Protein AF-A0A833S4L3-F1 (afdb_monomer)

Nearest PDB structures (foldseek):
  8d9p-assembly1_A  TM=5.111E-01  e=8.707E-02  synthetic construct
  6z0c-assembly1_A  TM=4.041E-01  e=4.415E-02  Escherichia coli
  8d9o-assembly1_A  TM=4.788E-01  e=2.188E-01  synthetic construct
  5vju-assembly1_A  TM=3.927E-01  e=1.347E-01  synthetic construct

Foldseek 3Di:
DPDVLLVQLLVLLVVLLVLLQLQLVLLVQLLVLLLVVQVVQCVLVVPDPAGSCRLCVVLSVQLNVLSVQLNVLSVVSVVCRSVRDPVSLVSNVVSLVSSVVSLVVQLVSQVVVLVVLVVVQVVCVVPNPPVPPSSVVCNVVGSNVVSVVSCVVRHDRSVVSVVSSVSSVVSVVVVVVVVVVVVVVVVVVVVVVPDPPPPPPVRVVVVVVVVVVVVVVCVVPPDDD

Mean predicted aligned error: 13.1 Å

Organism: Phytophthora infestans (NCBI:txid4787)

Sequence (225 aa):
MTISDNNTAQQEFSKLQDMMQNGANEATSYLDSLKSKFTDYDSSHTSSKETASSYFESAMDRARKSVDDFKQKAEEVRRQGNDASDDAVDAAKRSMDQANSSLNDLGSSARDYDQRTRDNVSSGVDTAKDKGSSTLSSMQDSISSLLNSTRESTFHGFESLQDQFGATKKAMGKRASAAADGISSKASEASSKLNPEEPSLMERAKGAVSSGAEYVSRAVTGDGK

Structure (mmCIF, N/CA/C/O backbone):
data_AF-A0A833S4L3-F1
#
_entry.id   AF-A0A833S4L3-F1
#
loop_
_atom_site.gr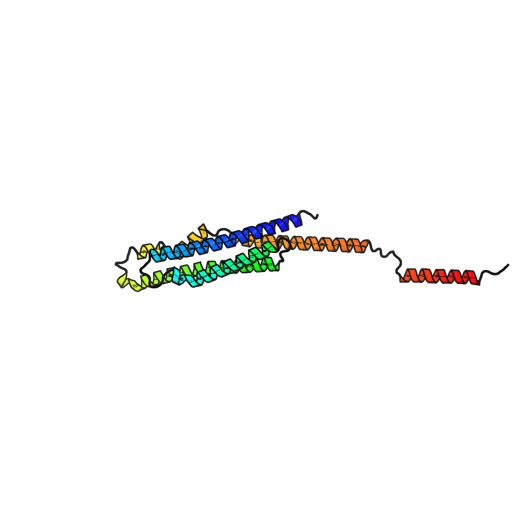oup_PDB
_atom_site.id
_atom_site.type_symbol
_atom_site.label_atom_id
_atom_site.label_alt_id
_atom_site.label_comp_id
_atom_site.label_asym_id
_atom_site.label_entity_id
_atom_site.label_seq_id
_atom_site.pdbx_PDB_ins_code
_atom_site.Cartn_x
_atom_site.Cartn_y
_atom_site.Cartn_z
_atom_site.occupancy
_atom_site.B_iso_or_equiv
_atom_site.auth_seq_id
_atom_site.auth_comp_id
_atom_site.auth_asym_id
_atom_site.auth_atom_id
_atom_site.pdbx_PDB_model_num
ATOM 1 N N . MET A 1 1 ? 22.246 11.570 -30.981 1.00 48.03 1 MET A N 1
ATOM 2 C CA . MET A 1 1 ? 21.615 11.953 -29.700 1.00 48.03 1 MET A CA 1
ATOM 3 C C . MET A 1 1 ? 21.225 10.642 -29.030 1.00 48.03 1 MET A C 1
ATOM 5 O O . MET A 1 1 ? 20.265 10.038 -29.471 1.00 48.03 1 MET A O 1
ATOM 9 N N . THR A 1 2 ? 22.081 10.070 -28.170 1.00 48.22 2 THR A N 1
ATOM 10 C CA . THR A 1 2 ? 22.036 8.605 -27.913 1.00 48.22 2 THR A CA 1
ATOM 11 C C . THR A 1 2 ? 22.500 8.148 -26.521 1.00 48.22 2 THR A C 1
ATOM 13 O O . THR A 1 2 ? 22.452 6.957 -26.235 1.00 48.22 2 THR A O 1
ATOM 16 N N . ILE A 1 3 ? 22.920 9.054 -25.629 1.00 48.53 3 ILE A N 1
ATOM 17 C CA . ILE A 1 3 ? 23.437 8.686 -24.289 1.00 48.53 3 ILE A CA 1
ATOM 18 C C . ILE A 1 3 ? 22.568 9.272 -23.164 1.00 48.53 3 ILE A C 1
ATOM 20 O O . ILE A 1 3 ? 22.348 8.610 -22.152 1.00 48.53 3 ILE A O 1
ATOM 24 N N . SER A 1 4 ? 22.011 10.471 -23.355 1.00 54.56 4 SER A N 1
ATOM 25 C CA . SER A 1 4 ? 21.228 11.170 -22.328 1.00 54.56 4 SER A CA 1
ATOM 26 C C . SER A 1 4 ? 19.879 10.506 -22.025 1.00 54.56 4 SER A C 1
ATOM 28 O O . SER A 1 4 ? 19.544 10.354 -20.856 1.00 54.56 4 SER A O 1
ATOM 30 N N . ASP A 1 5 ? 19.146 10.030 -23.038 1.00 56.56 5 ASP A N 1
ATOM 31 C CA . ASP A 1 5 ? 17.799 9.463 -22.838 1.00 56.56 5 ASP A CA 1
ATOM 32 C C . ASP A 1 5 ? 17.814 8.079 -22.162 1.00 56.56 5 ASP A C 1
ATOM 34 O O . ASP A 1 5 ? 16.940 7.770 -21.351 1.00 56.56 5 ASP A O 1
ATOM 38 N N . ASN A 1 6 ? 18.842 7.262 -22.427 1.00 59.56 6 ASN A N 1
ATOM 39 C CA . ASN A 1 6 ? 19.045 5.990 -21.720 1.00 59.56 6 ASN A CA 1
ATOM 40 C C . ASN A 1 6 ? 19.391 6.217 -20.240 1.00 59.56 6 ASN A C 1
ATOM 42 O O . ASN A 1 6 ? 18.926 5.465 -19.390 1.00 59.56 6 ASN A O 1
ATOM 46 N N . ASN A 1 7 ? 20.158 7.265 -19.923 1.00 69.38 7 ASN A N 1
ATOM 47 C CA . ASN A 1 7 ? 20.521 7.602 -18.545 1.00 69.38 7 ASN A CA 1
ATOM 48 C C . ASN A 1 7 ? 19.292 8.070 -17.739 1.00 69.38 7 ASN A C 1
ATOM 50 O O . ASN A 1 7 ? 19.101 7.650 -16.602 1.00 69.38 7 ASN A O 1
ATOM 54 N N . THR A 1 8 ? 18.393 8.852 -18.351 1.00 76.25 8 THR A N 1
ATOM 55 C CA . THR A 1 8 ? 17.149 9.299 -17.700 1.00 76.25 8 THR A CA 1
ATOM 56 C C . THR A 1 8 ? 16.205 8.141 -17.371 1.00 76.25 8 THR A C 1
ATOM 58 O O . THR A 1 8 ? 15.690 8.086 -16.259 1.00 76.25 8 THR A O 1
ATOM 61 N N . ALA A 1 9 ? 15.995 7.186 -18.284 1.00 76.12 9 ALA A N 1
ATOM 62 C CA . ALA A 1 9 ? 15.129 6.036 -18.003 1.00 76.12 9 ALA A CA 1
ATOM 63 C C . ALA A 1 9 ? 15.657 5.176 -16.844 1.00 76.12 9 ALA A C 1
ATOM 65 O O . ALA A 1 9 ? 14.881 4.763 -15.988 1.00 76.12 9 ALA A O 1
ATOM 66 N N . GLN A 1 10 ? 16.974 4.965 -16.778 1.00 79.50 10 GLN A N 1
ATOM 67 C CA . GLN A 1 10 ? 17.607 4.239 -15.674 1.00 79.50 10 GLN A CA 1
ATOM 68 C C . GLN A 1 10 ? 17.424 4.960 -14.334 1.00 79.50 10 GLN A C 1
ATOM 70 O O . GLN A 1 10 ? 17.062 4.330 -13.345 1.00 79.50 10 GLN A O 1
ATOM 75 N N . GLN A 1 11 ? 17.616 6.282 -14.303 1.00 85.50 11 GLN A N 1
ATOM 76 C CA . GLN A 1 11 ? 17.419 7.075 -13.088 1.00 85.50 11 GLN A CA 1
ATOM 77 C C . GLN A 1 11 ? 15.978 7.005 -12.575 1.00 85.50 11 GLN A C 1
ATOM 79 O O . GLN A 1 11 ? 15.766 6.812 -11.380 1.00 85.50 11 GLN A O 1
ATOM 84 N N . GLU A 1 12 ? 14.988 7.133 -13.460 1.00 87.25 12 GLU A N 1
ATOM 85 C CA . GLU A 1 12 ? 13.576 7.053 -13.066 1.00 87.25 12 GLU A CA 1
ATOM 86 C C . GLU A 1 12 ? 13.172 5.643 -12.611 1.00 87.25 12 GLU A C 1
ATOM 88 O O . GLU A 1 12 ? 12.293 5.498 -11.761 1.00 87.25 12 GLU A O 1
ATOM 93 N N . PHE A 1 13 ? 13.833 4.599 -13.115 1.00 87.00 13 PHE A N 1
ATOM 94 C CA . PHE A 1 13 ? 13.658 3.233 -12.622 1.00 87.00 13 PHE A CA 1
ATOM 95 C C . PHE A 1 13 ? 14.254 3.017 -11.233 1.00 87.00 13 PHE A C 1
ATOM 97 O O . PHE A 1 13 ? 13.576 2.470 -10.367 1.00 87.00 13 PHE A O 1
ATOM 104 N N . SER A 1 14 ? 15.492 3.457 -10.997 1.00 87.62 14 SER A N 1
ATOM 105 C CA . SER A 1 14 ? 16.120 3.330 -9.676 1.00 87.62 14 SER A CA 1
ATOM 106 C C . SER A 1 14 ? 15.339 4.095 -8.608 1.00 87.62 14 SER A C 1
ATOM 108 O O . SER A 1 14 ? 15.051 3.543 -7.552 1.00 87.62 14 SER A O 1
ATOM 110 N N . LYS A 1 15 ? 14.891 5.321 -8.916 1.00 91.06 15 LYS A N 1
ATOM 111 C CA . LYS A 1 15 ? 14.009 6.084 -8.019 1.00 91.06 15 LYS A CA 1
ATOM 112 C C . LYS A 1 15 ? 12.709 5.340 -7.724 1.00 91.06 15 LYS A C 1
ATOM 114 O O . LYS A 1 15 ? 12.296 5.286 -6.571 1.00 91.06 15 LYS A O 1
ATOM 119 N N . LEU A 1 16 ? 12.070 4.755 -8.744 1.00 92.50 16 LEU A N 1
ATOM 120 C CA . LEU A 1 16 ? 10.851 3.969 -8.549 1.00 92.50 16 LEU A CA 1
ATOM 121 C C . LEU A 1 16 ? 11.093 2.795 -7.597 1.00 92.50 16 LEU A C 1
ATOM 123 O O . LEU A 1 16 ? 10.311 2.602 -6.673 1.00 92.50 16 LEU A O 1
ATOM 127 N N . GLN A 1 17 ? 12.180 2.045 -7.784 1.00 91.06 17 GLN A N 1
ATOM 128 C CA . GLN A 1 17 ? 12.529 0.913 -6.920 1.00 91.06 17 GLN A CA 1
ATOM 129 C C . GLN A 1 17 ? 12.688 1.344 -5.455 1.00 91.06 17 GLN A C 1
ATOM 131 O O . GLN A 1 17 ? 12.081 0.735 -4.571 1.00 91.06 17 GLN A O 1
ATOM 136 N N . ASP A 1 18 ? 13.436 2.422 -5.209 1.00 91.50 18 ASP A N 1
ATOM 137 C CA . ASP A 1 18 ? 13.655 2.954 -3.862 1.00 91.50 18 ASP A CA 1
ATOM 138 C C . ASP A 1 18 ? 12.341 3.421 -3.223 1.00 91.50 18 ASP A C 1
ATOM 140 O O . ASP A 1 18 ? 12.030 3.077 -2.081 1.00 91.50 18 ASP A O 1
ATOM 144 N N . MET A 1 19 ? 11.525 4.169 -3.971 1.00 93.62 19 MET A N 1
ATOM 145 C CA . MET A 1 19 ? 10.247 4.677 -3.473 1.00 93.62 19 MET A CA 1
ATOM 146 C C . MET A 1 19 ? 9.245 3.553 -3.209 1.00 93.62 19 MET A C 1
ATOM 148 O O . MET A 1 19 ? 8.504 3.621 -2.230 1.00 93.62 19 MET A O 1
ATOM 152 N N . MET A 1 20 ? 9.231 2.500 -4.030 1.00 93.75 20 MET A N 1
ATOM 153 C CA . MET A 1 20 ? 8.379 1.336 -3.796 1.00 93.75 20 MET A CA 1
ATOM 154 C C . MET A 1 20 ? 8.773 0.603 -2.511 1.00 93.75 20 MET A C 1
ATOM 156 O O . MET A 1 20 ? 7.909 0.258 -1.705 1.00 93.75 20 MET A O 1
ATOM 160 N N . GLN A 1 21 ? 10.073 0.386 -2.302 1.00 92.25 21 GLN A N 1
ATOM 161 C CA . GLN A 1 21 ? 10.583 -0.278 -1.106 1.00 92.25 21 GLN A CA 1
ATOM 162 C C . GLN A 1 21 ? 10.299 0.543 0.156 1.00 92.25 21 GLN A C 1
ATOM 164 O O . GLN A 1 21 ? 9.814 -0.005 1.149 1.00 92.25 21 GLN A O 1
ATOM 169 N N . ASN A 1 22 ? 10.532 1.854 0.101 1.00 92.56 22 ASN A N 1
ATOM 170 C CA . ASN A 1 22 ? 10.221 2.762 1.201 1.00 92.56 22 ASN A CA 1
ATOM 171 C C . ASN A 1 22 ? 8.717 2.799 1.484 1.00 92.56 22 ASN A C 1
ATOM 173 O O . ASN A 1 22 ? 8.323 2.592 2.626 1.00 92.56 22 ASN A O 1
ATOM 177 N N . GLY A 1 23 ? 7.873 2.938 0.458 1.00 93.25 23 GLY A N 1
ATOM 178 C CA . GLY A 1 23 ? 6.418 2.936 0.617 1.00 93.25 23 GLY A CA 1
ATOM 179 C C . GLY A 1 23 ? 5.885 1.639 1.236 1.00 93.25 23 GLY A C 1
ATOM 180 O O . GLY A 1 23 ? 5.043 1.681 2.130 1.00 93.25 23 GLY A O 1
ATOM 181 N N . ALA A 1 24 ? 6.406 0.477 0.831 1.00 94.44 24 ALA A N 1
ATOM 182 C CA . ALA A 1 24 ? 6.016 -0.802 1.427 1.00 94.44 24 ALA A CA 1
ATOM 183 C C . ALA A 1 24 ? 6.436 -0.905 2.905 1.00 94.44 24 ALA A C 1
ATOM 185 O O . ALA A 1 24 ? 5.680 -1.408 3.742 1.00 94.44 24 ALA A O 1
ATOM 186 N N . ASN A 1 25 ? 7.630 -0.413 3.242 1.00 93.56 25 ASN A N 1
ATOM 187 C CA . ASN A 1 25 ? 8.123 -0.398 4.617 1.00 93.56 25 ASN A CA 1
ATOM 188 C C . ASN A 1 25 ? 7.329 0.583 5.493 1.00 93.56 25 ASN A C 1
ATOM 190 O O . ASN A 1 25 ? 6.900 0.194 6.574 1.00 93.56 25 ASN A O 1
ATOM 194 N N . GLU A 1 26 ? 7.059 1.798 5.013 1.00 94.12 26 GLU A N 1
ATOM 195 C CA . GLU A 1 26 ? 6.215 2.789 5.693 1.00 94.12 26 GLU A CA 1
ATOM 196 C C . GLU A 1 26 ? 4.804 2.233 5.956 1.00 94.12 26 GLU A C 1
ATOM 198 O O . GLU A 1 26 ? 4.291 2.331 7.071 1.00 94.12 26 GLU A O 1
ATOM 203 N N . ALA A 1 27 ? 4.193 1.565 4.968 1.00 94.38 27 ALA A N 1
ATOM 204 C CA . ALA A 1 27 ? 2.890 0.916 5.134 1.00 94.38 27 ALA A CA 1
ATOM 205 C C . ALA A 1 27 ? 2.924 -0.227 6.164 1.00 94.38 27 ALA A C 1
ATOM 207 O O . ALA A 1 27 ? 1.983 -0.401 6.939 1.00 94.38 27 ALA A O 1
ATOM 208 N N . THR A 1 28 ? 4.017 -0.993 6.206 1.00 95.50 28 THR A N 1
ATOM 209 C CA . THR A 1 28 ? 4.221 -2.037 7.221 1.00 95.50 28 THR A CA 1
ATOM 210 C C . THR A 1 28 ? 4.325 -1.415 8.616 1.00 95.50 28 THR A C 1
ATOM 212 O O . THR A 1 28 ? 3.606 -1.816 9.530 1.00 95.50 28 THR A O 1
ATOM 215 N N . SER A 1 29 ? 5.153 -0.377 8.772 1.00 94.62 29 SER A N 1
ATOM 216 C CA . SER A 1 29 ? 5.326 0.354 10.032 1.00 94.62 29 SER A CA 1
ATOM 217 C C . SER A 1 29 ? 4.039 1.026 10.507 1.00 94.62 29 SER A C 1
ATOM 219 O O . SER A 1 29 ? 3.765 1.034 11.709 1.00 94.62 29 SER A O 1
ATOM 221 N N . TYR A 1 30 ? 3.218 1.531 9.585 1.00 94.94 30 TYR A N 1
ATOM 222 C CA . TYR A 1 30 ? 1.877 2.022 9.882 1.00 94.94 30 TYR A CA 1
ATOM 223 C C . TYR A 1 30 ? 1.004 0.924 10.505 1.00 94.94 30 TYR A C 1
ATOM 225 O O . TYR A 1 30 ? 0.445 1.112 11.585 1.00 94.94 30 TYR A O 1
ATOM 233 N N . LEU A 1 31 ? 0.934 -0.253 9.874 1.00 96.19 31 LEU A N 1
ATOM 234 C CA . LEU A 1 31 ? 0.127 -1.381 10.354 1.00 96.19 31 LEU A CA 1
ATOM 235 C C . LEU A 1 31 ? 0.637 -1.972 11.677 1.00 96.19 31 LEU A C 1
ATOM 237 O O . LEU A 1 31 ? -0.155 -2.442 12.497 1.00 96.19 31 LEU A O 1
ATOM 241 N N . ASP A 1 32 ? 1.944 -1.970 11.912 1.00 95.81 32 ASP A N 1
ATOM 242 C CA . ASP A 1 32 ? 2.510 -2.393 13.196 1.00 95.81 32 ASP A CA 1
ATOM 243 C C . ASP A 1 32 ? 2.199 -1.383 14.304 1.00 95.81 32 ASP A C 1
ATOM 245 O O . ASP A 1 32 ? 1.775 -1.770 15.397 1.00 95.81 32 ASP A O 1
ATOM 249 N N . SER A 1 33 ? 2.301 -0.089 13.995 1.00 94.81 33 SER A N 1
ATOM 250 C CA . SER A 1 33 ? 1.945 0.987 14.925 1.00 94.81 33 SER A CA 1
ATOM 251 C C . SER A 1 33 ? 0.463 0.940 15.292 1.00 94.81 33 SER A C 1
ATOM 253 O O . SER A 1 33 ? 0.127 0.980 16.473 1.00 94.81 33 SER A O 1
ATOM 255 N N . LEU A 1 34 ? -0.430 0.765 14.311 1.00 94.75 34 LEU A N 1
ATOM 256 C CA . LEU A 1 34 ? -1.866 0.612 14.553 1.00 94.75 34 LEU A CA 1
ATOM 257 C C . LEU A 1 34 ? -2.191 -0.580 15.447 1.00 94.75 34 LEU A C 1
ATOM 259 O O . LEU A 1 34 ? -2.983 -0.449 16.375 1.00 94.75 34 LEU A O 1
ATOM 263 N N . LYS A 1 35 ? -1.554 -1.730 15.209 1.00 94.94 35 LYS A N 1
ATOM 264 C CA . LYS A 1 35 ? -1.754 -2.920 16.042 1.00 94.94 35 LYS A CA 1
ATOM 265 C C . LYS A 1 35 ? -1.394 -2.646 17.507 1.00 94.94 35 LYS A C 1
ATOM 267 O O . LYS A 1 35 ? -2.149 -3.022 18.404 1.00 94.94 35 LYS A O 1
ATOM 272 N N . SER A 1 36 ? -0.277 -1.955 17.745 1.00 93.81 36 SER A N 1
ATOM 273 C CA . SER A 1 36 ? 0.103 -1.520 19.094 1.00 93.81 36 SER A CA 1
ATOM 274 C C . SER A 1 36 ? -0.924 -0.549 19.678 1.00 93.81 36 SER A C 1
ATOM 276 O O . SER A 1 36 ? -1.382 -0.748 20.797 1.00 93.81 36 SER A O 1
ATOM 278 N N . LYS A 1 37 ? -1.351 0.459 18.908 1.00 91.12 37 LYS A N 1
ATOM 279 C CA . LYS A 1 37 ? -2.326 1.464 19.359 1.00 91.12 37 LYS A CA 1
ATOM 280 C C . LYS A 1 37 ? -3.695 0.876 19.682 1.00 91.12 37 LYS A C 1
ATOM 282 O O . LYS A 1 37 ? -4.315 1.321 20.639 1.00 91.12 37 LYS A O 1
ATOM 287 N N . PHE A 1 38 ? -4.159 -0.131 18.945 1.00 91.75 38 PHE A N 1
ATOM 288 C CA . PHE A 1 38 ? -5.392 -0.848 19.287 1.00 91.75 38 PHE A CA 1
ATOM 289 C C . PHE A 1 38 ? -5.251 -1.633 20.589 1.00 91.75 38 PHE A C 1
ATOM 291 O O . PHE A 1 38 ? -6.172 -1.633 21.398 1.00 91.75 38 PHE A O 1
ATOM 298 N N . THR A 1 39 ? -4.080 -2.219 20.841 1.00 91.06 39 THR A N 1
ATOM 299 C CA . THR A 1 39 ? -3.803 -2.906 22.111 1.00 91.06 39 THR A CA 1
ATOM 300 C C . THR A 1 39 ? -3.790 -1.919 23.289 1.00 91.06 39 THR A C 1
ATOM 302 O O . THR A 1 39 ? -4.380 -2.193 24.338 1.00 91.06 39 THR A O 1
ATOM 305 N N . ASP A 1 40 ? -3.171 -0.747 23.111 1.00 89.38 40 ASP A N 1
ATOM 306 C CA . ASP A 1 40 ? -3.154 0.335 24.108 1.00 89.38 40 ASP A CA 1
ATOM 307 C C . ASP A 1 40 ? -4.568 0.888 24.361 1.00 89.38 40 ASP A C 1
ATOM 309 O O . ASP A 1 40 ? -4.971 1.125 25.506 1.00 89.38 40 ASP A O 1
ATOM 313 N N . TYR A 1 41 ? -5.345 1.061 23.288 1.00 87.00 41 TYR A N 1
ATOM 314 C CA . TYR A 1 41 ? -6.734 1.498 23.359 1.00 87.00 41 TYR A CA 1
ATOM 315 C C . TYR A 1 41 ? -7.588 0.493 24.136 1.00 87.00 41 TYR A C 1
ATOM 317 O O . TYR A 1 41 ? -8.259 0.870 25.091 1.00 87.00 41 TYR A O 1
ATOM 325 N N . ASP A 1 42 ? -7.502 -0.794 23.807 1.00 86.75 42 ASP A N 1
ATOM 326 C CA . ASP A 1 42 ? -8.249 -1.855 24.489 1.00 86.75 42 ASP A CA 1
ATOM 327 C C . ASP A 1 42 ? -7.896 -1.942 25.981 1.00 86.75 42 ASP A C 1
ATOM 329 O O . ASP A 1 42 ? -8.773 -2.118 26.830 1.00 86.75 42 ASP A O 1
ATOM 333 N N . SER A 1 43 ? -6.618 -1.745 26.314 1.00 85.12 43 SER A N 1
ATOM 334 C CA . SER A 1 43 ? -6.126 -1.745 27.698 1.00 85.12 43 SER A CA 1
ATOM 335 C C . SER A 1 43 ? -6.645 -0.556 28.513 1.00 85.12 43 SER A C 1
ATOM 337 O O . SER A 1 43 ? -6.863 -0.678 29.718 1.00 85.12 43 SER A O 1
ATOM 339 N N . SER A 1 44 ? -6.861 0.593 27.869 1.00 80.62 44 SER A N 1
ATOM 340 C CA . SER A 1 44 ? -7.440 1.792 28.494 1.00 80.62 44 SER A CA 1
ATOM 341 C C . SER A 1 44 ? -8.977 1.796 28.489 1.00 80.62 44 SER A C 1
ATOM 343 O O . SER A 1 44 ? -9.585 2.540 29.258 1.00 80.62 44 SER A O 1
ATOM 345 N N . HIS A 1 45 ? -9.609 0.919 27.700 1.00 71.44 45 HIS A N 1
ATOM 346 C CA . HIS A 1 45 ? -11.055 0.872 27.460 1.00 71.44 45 HIS A CA 1
ATOM 347 C C . HIS A 1 45 ? -11.659 -0.514 27.751 1.00 71.44 45 HIS A C 1
ATOM 349 O O . HIS A 1 45 ? -12.432 -1.068 26.971 1.00 71.44 45 HIS A O 1
ATOM 355 N N . THR A 1 46 ? -11.365 -1.058 28.932 1.00 65.81 46 THR A N 1
ATOM 356 C CA . THR A 1 46 ? -11.700 -2.437 29.353 1.00 65.81 46 THR A CA 1
ATOM 357 C C . THR A 1 46 ? -13.195 -2.755 29.510 1.00 65.81 46 THR A C 1
ATOM 359 O O . THR A 1 46 ? -13.554 -3.888 29.825 1.00 65.81 46 THR A O 1
ATOM 362 N N . SER A 1 47 ? -14.089 -1.780 29.314 1.00 61.25 47 SER A N 1
ATOM 363 C CA . SER A 1 47 ? -15.536 -1.935 29.544 1.00 61.25 47 SER A CA 1
ATOM 364 C C . SER A 1 47 ? -16.354 -2.336 28.307 1.00 61.25 47 SER A C 1
ATOM 366 O O . SER A 1 47 ? -17.566 -2.543 28.417 1.00 61.25 47 SER A O 1
ATOM 368 N N . SER A 1 48 ? -15.716 -2.455 27.141 1.00 62.84 48 SER A N 1
ATOM 369 C CA . SER A 1 48 ? -16.383 -2.770 25.873 1.00 62.84 48 SER A CA 1
ATOM 370 C C . SER A 1 48 ? -16.558 -4.280 25.670 1.00 62.84 48 SER A C 1
ATOM 372 O O . SER A 1 48 ? -15.660 -5.067 25.955 1.00 62.84 48 SER A O 1
ATOM 374 N N . LYS A 1 49 ? -17.723 -4.701 25.152 1.00 68.62 49 LYS A N 1
ATOM 375 C CA . LYS A 1 49 ? -17.997 -6.112 24.791 1.00 68.62 49 LYS A CA 1
ATOM 376 C C . LYS A 1 49 ? -17.208 -6.591 23.568 1.00 68.62 49 LYS A C 1
ATOM 378 O O . LYS A 1 49 ? -17.006 -7.789 23.411 1.00 68.62 49 LYS A O 1
ATOM 383 N N . GLU A 1 50 ? -16.817 -5.662 22.710 1.00 78.62 50 GLU A N 1
ATOM 384 C CA . GLU A 1 50 ? -15.993 -5.870 21.525 1.00 78.62 50 GLU A CA 1
ATOM 385 C C . GLU A 1 50 ? -14.822 -4.895 21.632 1.00 78.62 50 GLU A C 1
ATOM 387 O O . GLU A 1 50 ? -15.029 -3.725 21.962 1.00 78.62 50 GLU A O 1
ATOM 392 N N . THR A 1 51 ? -13.600 -5.382 21.432 1.00 87.88 51 THR A N 1
ATOM 393 C CA . THR A 1 51 ? -12.390 -4.559 21.528 1.00 87.88 51 THR A CA 1
ATOM 394 C C . THR A 1 51 ? -11.991 -4.060 20.143 1.00 87.88 51 THR A C 1
ATOM 396 O O . THR A 1 51 ? -12.298 -4.718 19.141 1.00 87.88 51 THR A O 1
ATOM 399 N N . ALA A 1 52 ? -11.272 -2.940 20.060 1.00 89.44 52 ALA A N 1
ATOM 400 C CA . ALA A 1 52 ? -10.761 -2.434 18.792 1.00 89.44 52 ALA A CA 1
ATOM 401 C C . ALA A 1 52 ? -9.877 -3.490 18.111 1.00 89.44 52 ALA A C 1
ATOM 403 O O . ALA A 1 52 ? -10.060 -3.766 16.927 1.00 89.44 52 ALA A O 1
ATOM 404 N N . SER A 1 53 ? -8.994 -4.168 18.853 1.00 92.19 53 SER A N 1
ATOM 405 C CA . SER A 1 53 ? -8.156 -5.229 18.275 1.00 92.19 53 SER A CA 1
ATOM 406 C C . SER A 1 53 ? -8.993 -6.327 17.617 1.00 92.19 53 SER A C 1
ATOM 408 O O . SER A 1 53 ? -8.708 -6.697 16.481 1.00 92.19 53 SER A O 1
ATOM 410 N N . SER A 1 54 ? -10.057 -6.799 18.283 1.00 92.44 54 SER A N 1
ATOM 411 C CA . SER A 1 54 ? -10.948 -7.823 17.719 1.00 92.44 54 SER A CA 1
ATOM 412 C C . SER A 1 54 ? -11.759 -7.322 16.518 1.00 92.44 54 SER A C 1
ATOM 414 O O . SER A 1 54 ? -11.904 -8.038 15.530 1.00 92.44 54 SER A O 1
ATOM 416 N N . TYR A 1 55 ? -12.228 -6.071 16.554 1.00 92.56 55 TYR A N 1
ATOM 417 C CA . TYR A 1 55 ? -13.011 -5.473 15.473 1.00 92.56 55 TYR A CA 1
ATOM 418 C C . TYR A 1 55 ? -12.179 -5.285 14.196 1.00 92.56 55 TYR A C 1
ATOM 420 O O . TYR A 1 55 ? -12.653 -5.525 13.083 1.00 92.56 55 TYR A O 1
ATOM 428 N N . PHE A 1 56 ? -10.918 -4.865 14.344 1.00 94.81 56 PHE A N 1
ATOM 429 C CA . PHE A 1 56 ? -10.039 -4.560 13.215 1.00 94.81 56 PHE A CA 1
ATOM 430 C C . PHE A 1 56 ? -9.200 -5.744 12.730 1.00 94.81 56 PHE A C 1
ATOM 432 O O . PHE A 1 56 ? -8.623 -5.629 11.651 1.00 94.81 56 PHE A O 1
ATOM 439 N N . GLU A 1 57 ? -9.137 -6.867 13.452 1.00 94.62 57 GLU A N 1
ATOM 440 C CA . GLU A 1 57 ? -8.250 -8.005 13.151 1.00 94.62 57 GLU A CA 1
ATOM 441 C C . GLU A 1 57 ? -8.302 -8.420 11.673 1.00 94.62 57 GLU A C 1
ATOM 443 O O . GLU A 1 57 ? -7.308 -8.339 10.951 1.00 94.62 57 GLU A O 1
ATOM 448 N N . SER A 1 58 ? -9.497 -8.738 11.173 1.00 95.31 58 SER A N 1
ATOM 449 C CA . SER A 1 58 ? -9.674 -9.171 9.782 1.00 95.31 58 SER A CA 1
ATOM 450 C C . SER A 1 58 ? -9.309 -8.091 8.757 1.00 95.31 58 SER A C 1
ATOM 452 O O . SER A 1 58 ? -8.861 -8.406 7.655 1.00 95.31 58 SER A O 1
ATOM 454 N N . ALA A 1 59 ? -9.537 -6.813 9.069 1.00 94.94 59 ALA A N 1
ATOM 455 C CA . ALA A 1 59 ? -9.186 -5.713 8.173 1.00 94.94 59 ALA A CA 1
ATOM 456 C C . ALA A 1 59 ? -7.669 -5.462 8.165 1.00 94.94 59 ALA A C 1
ATOM 458 O O . ALA A 1 59 ? -7.091 -5.247 7.099 1.00 94.94 59 ALA A O 1
ATOM 459 N N . MET A 1 60 ? -7.024 -5.566 9.328 1.00 96.88 60 MET A N 1
ATOM 460 C CA . MET A 1 60 ? -5.573 -5.475 9.486 1.00 96.88 60 MET A CA 1
ATOM 461 C C . MET A 1 60 ? -4.863 -6.601 8.739 1.00 96.88 60 MET A C 1
ATOM 463 O O . MET A 1 60 ? -3.887 -6.337 8.043 1.00 96.88 60 MET A O 1
ATOM 467 N N . ASP A 1 61 ? -5.375 -7.830 8.811 1.00 97.06 61 ASP A N 1
ATOM 468 C CA . ASP A 1 61 ? -4.810 -8.971 8.086 1.00 97.06 61 ASP A CA 1
ATOM 469 C C . ASP A 1 61 ? -4.906 -8.796 6.569 1.00 97.06 61 ASP A C 1
ATOM 471 O O . ASP A 1 61 ? -3.936 -9.041 5.845 1.00 97.06 61 ASP A O 1
ATOM 475 N N . ARG A 1 62 ? -6.052 -8.312 6.069 1.00 97.44 62 ARG A N 1
ATOM 476 C CA . ARG A 1 62 ? -6.203 -7.977 4.645 1.00 97.44 62 ARG A CA 1
ATOM 477 C C . ARG A 1 62 ? -5.229 -6.884 4.221 1.00 97.44 62 ARG A C 1
ATOM 479 O O . ARG A 1 62 ? -4.573 -7.029 3.195 1.00 97.44 62 ARG A O 1
ATOM 486 N N . ALA A 1 63 ? -5.106 -5.822 5.013 1.00 96.94 63 ALA A N 1
ATOM 487 C CA . ALA A 1 63 ? -4.183 -4.734 4.721 1.00 96.94 63 ALA A CA 1
ATOM 488 C C . ALA A 1 63 ? -2.720 -5.198 4.717 1.00 96.94 63 ALA A C 1
ATOM 490 O O . ALA A 1 63 ? -1.995 -4.881 3.775 1.00 96.94 63 ALA A O 1
ATOM 491 N N . ARG A 1 64 ? -2.304 -6.007 5.703 1.00 97.69 64 ARG A N 1
ATOM 492 C CA . ARG A 1 64 ? -0.962 -6.613 5.758 1.00 97.69 64 ARG A CA 1
ATOM 493 C C . ARG A 1 64 ? -0.683 -7.441 4.513 1.00 97.69 64 ARG A C 1
ATOM 495 O O . ARG A 1 64 ? 0.331 -7.228 3.861 1.00 97.69 64 ARG A O 1
ATOM 502 N N . LYS A 1 65 ? -1.624 -8.302 4.122 1.00 98.19 65 LYS A N 1
ATOM 503 C CA . LYS A 1 65 ? -1.488 -9.122 2.916 1.00 98.19 65 LYS A CA 1
ATOM 504 C C . LYS A 1 65 ? -1.316 -8.283 1.646 1.00 98.19 65 LYS A C 1
ATOM 506 O O . LYS A 1 65 ? -0.479 -8.620 0.815 1.00 98.19 65 LYS A O 1
ATOM 511 N N . SER A 1 66 ? -2.084 -7.205 1.490 1.00 98.00 66 SER A N 1
ATOM 512 C CA . SER A 1 66 ? -1.954 -6.310 0.333 1.00 98.00 66 SER A CA 1
ATOM 513 C C . SER A 1 66 ? -0.613 -5.561 0.326 1.00 98.00 66 SER A C 1
ATOM 515 O O . SER A 1 66 ? -0.011 -5.387 -0.730 1.00 98.00 66 SER A O 1
ATOM 517 N N . VAL A 1 67 ? -0.115 -5.145 1.496 1.00 96.75 67 VAL A N 1
ATOM 518 C CA . VAL A 1 67 ? 1.214 -4.519 1.633 1.00 96.75 67 VAL A CA 1
ATOM 519 C C . VAL A 1 67 ? 2.335 -5.516 1.325 1.00 96.75 67 VAL A C 1
ATOM 521 O O . VAL A 1 67 ? 3.292 -5.155 0.641 1.00 96.75 67 VAL A O 1
ATOM 524 N N . ASP A 1 68 ? 2.207 -6.767 1.764 1.00 97.62 68 ASP A N 1
ATOM 525 C CA . ASP A 1 68 ? 3.168 -7.831 1.464 1.00 97.62 68 ASP A CA 1
ATOM 526 C C . ASP A 1 68 ? 3.213 -8.159 -0.036 1.00 97.62 68 ASP A C 1
ATOM 528 O O . ASP A 1 68 ? 4.301 -8.318 -0.594 1.00 97.62 68 ASP A O 1
ATOM 532 N N . ASP A 1 69 ? 2.059 -8.198 -0.714 1.00 97.62 69 ASP A N 1
ATOM 533 C CA . ASP A 1 69 ? 2.005 -8.368 -2.173 1.00 97.62 69 ASP A CA 1
ATOM 534 C C . ASP A 1 69 ? 2.690 -7.198 -2.891 1.00 97.62 69 ASP A C 1
ATOM 536 O O . ASP A 1 69 ? 3.554 -7.405 -3.747 1.00 97.62 69 ASP A O 1
ATOM 540 N N . PHE A 1 70 ? 2.405 -5.961 -2.470 1.00 96.56 70 PHE A N 1
ATOM 541 C CA . PHE A 1 70 ? 3.086 -4.784 -3.004 1.00 96.56 70 PHE A CA 1
ATOM 542 C C . PHE A 1 70 ? 4.605 -4.846 -2.798 1.00 96.56 70 PHE A C 1
ATOM 544 O O . PHE A 1 70 ? 5.375 -4.602 -3.731 1.00 96.56 70 PHE A O 1
ATOM 551 N N . LYS A 1 71 ? 5.056 -5.257 -1.611 1.00 95.69 71 LYS A N 1
ATOM 552 C CA . LYS A 1 71 ? 6.476 -5.464 -1.307 1.00 95.69 71 LYS A CA 1
ATOM 553 C C . LYS A 1 71 ? 7.101 -6.529 -2.206 1.00 95.69 71 LYS A C 1
ATOM 555 O O . LYS A 1 71 ? 8.211 -6.345 -2.706 1.00 95.69 71 LYS A O 1
ATOM 560 N N . GLN A 1 72 ? 6.395 -7.629 -2.454 1.00 96.06 72 GLN A N 1
ATOM 561 C CA . GLN A 1 72 ? 6.853 -8.675 -3.362 1.00 96.06 72 GLN A CA 1
ATOM 562 C C . GLN A 1 72 ? 6.983 -8.154 -4.800 1.00 96.06 72 GLN A C 1
ATOM 564 O O . GLN A 1 72 ? 7.976 -8.459 -5.468 1.00 96.06 72 GLN A O 1
ATOM 569 N N . LYS A 1 73 ? 6.031 -7.341 -5.270 1.00 94.56 73 LYS A N 1
ATOM 570 C CA . LYS A 1 73 ? 6.084 -6.716 -6.599 1.00 94.56 73 LYS A CA 1
ATOM 571 C C . LYS A 1 73 ? 7.174 -5.657 -6.722 1.00 94.56 73 LYS A C 1
ATOM 573 O O . LYS A 1 73 ? 7.822 -5.586 -7.764 1.00 94.56 73 LYS A O 1
ATOM 578 N N . ALA A 1 74 ? 7.456 -4.910 -5.657 1.00 92.00 74 ALA A N 1
ATOM 579 C CA . ALA A 1 74 ? 8.624 -4.032 -5.582 1.00 92.00 74 ALA A CA 1
ATOM 580 C C . ALA A 1 74 ? 9.929 -4.803 -5.776 1.00 92.00 74 ALA A C 1
ATOM 582 O O . ALA A 1 74 ? 10.769 -4.429 -6.593 1.00 92.00 74 ALA A O 1
ATOM 583 N N . GLU A 1 75 ? 10.069 -5.931 -5.083 1.00 91.75 75 GLU A N 1
ATOM 584 C CA . GLU A 1 75 ? 11.233 -6.802 -5.218 1.00 91.75 75 GLU A CA 1
ATOM 585 C C . GLU A 1 75 ? 11.333 -7.446 -6.609 1.00 91.75 75 GLU A C 1
ATOM 587 O O . GLU A 1 75 ? 12.433 -7.665 -7.114 1.00 91.75 75 GLU A O 1
ATOM 592 N N . GLU A 1 76 ? 10.207 -7.742 -7.259 1.00 90.69 76 GLU A N 1
ATOM 593 C CA . GLU A 1 76 ? 10.173 -8.231 -8.640 1.00 90.69 76 GLU A CA 1
ATOM 594 C C . GLU A 1 76 ? 10.687 -7.172 -9.630 1.00 90.69 76 GLU A C 1
ATOM 596 O O . GLU A 1 76 ? 11.622 -7.453 -10.382 1.00 90.69 76 GLU A O 1
ATOM 601 N N . VAL A 1 77 ? 10.165 -5.942 -9.568 1.00 88.75 77 VAL A N 1
ATOM 602 C CA . VAL A 1 77 ? 10.642 -4.809 -10.388 1.00 88.75 77 VAL A CA 1
ATOM 603 C C . VAL A 1 77 ? 12.124 -4.527 -10.127 1.00 88.75 77 VAL A C 1
ATOM 605 O O . VAL A 1 77 ? 12.890 -4.277 -11.059 1.00 88.75 77 VAL A O 1
ATOM 608 N N . ARG A 1 78 ? 12.566 -4.626 -8.868 1.00 88.06 78 ARG A N 1
ATOM 609 C CA . ARG A 1 78 ? 13.976 -4.465 -8.494 1.00 88.06 78 ARG A CA 1
ATOM 610 C C . ARG A 1 78 ? 14.874 -5.518 -9.136 1.00 88.06 78 ARG A C 1
ATOM 612 O O . ARG A 1 78 ? 15.917 -5.173 -9.685 1.00 88.06 78 ARG A O 1
ATOM 619 N N . ARG A 1 79 ? 14.470 -6.793 -9.100 1.00 87.00 79 ARG A N 1
ATOM 620 C CA . ARG A 1 79 ? 15.231 -7.899 -9.711 1.00 87.00 79 ARG A CA 1
ATOM 621 C C . ARG A 1 79 ? 15.313 -7.792 -11.230 1.00 87.00 79 ARG A C 1
ATOM 623 O O . ARG A 1 79 ? 16.341 -8.158 -11.788 1.00 87.00 79 ARG A O 1
ATOM 630 N N . GLN A 1 80 ? 14.257 -7.311 -11.884 1.00 84.06 80 GLN A N 1
ATOM 631 C CA . GLN A 1 80 ? 14.252 -7.107 -13.336 1.00 84.06 80 GLN A CA 1
ATOM 632 C C . GLN A 1 80 ? 15.119 -5.909 -13.763 1.00 84.06 80 GLN A C 1
ATOM 634 O O . GLN A 1 80 ? 15.609 -5.868 -14.889 1.00 84.06 80 GLN A O 1
ATOM 639 N N . GLY A 1 81 ? 15.368 -4.952 -12.863 1.00 76.38 81 GLY A N 1
ATOM 640 C CA . GLY A 1 81 ? 16.297 -3.853 -13.111 1.00 76.38 81 GLY A CA 1
ATOM 641 C C . GLY A 1 81 ? 15.899 -3.016 -14.331 1.00 76.38 81 GLY A C 1
ATOM 642 O O . GLY A 1 81 ? 14.745 -2.626 -14.482 1.00 76.38 81 GLY A O 1
ATOM 643 N N . ASN A 1 82 ? 16.860 -2.753 -15.220 1.00 69.00 82 ASN A N 1
ATOM 644 C CA . ASN A 1 82 ? 16.646 -1.960 -16.441 1.00 69.00 82 ASN A CA 1
ATOM 645 C C . ASN A 1 82 ? 15.869 -2.691 -17.548 1.00 69.00 82 ASN A C 1
ATOM 647 O O . ASN A 1 82 ? 15.577 -2.070 -18.579 1.00 69.00 82 ASN A O 1
ATOM 651 N N . ASP A 1 83 ? 15.583 -3.976 -17.335 1.00 73.00 83 ASP A N 1
ATOM 652 C CA . ASP A 1 83 ? 14.817 -4.842 -18.231 1.00 73.00 83 ASP A CA 1
ATOM 653 C C . ASP A 1 83 ? 13.388 -5.064 -17.714 1.00 73.00 83 ASP A C 1
ATOM 655 O O . ASP A 1 83 ? 12.643 -5.866 -18.277 1.00 73.00 83 ASP A O 1
ATOM 659 N N . ALA A 1 84 ? 12.993 -4.356 -16.648 1.00 76.31 84 ALA A N 1
ATOM 660 C CA . ALA A 1 84 ? 11.628 -4.390 -16.153 1.00 76.31 84 ALA A CA 1
ATOM 661 C C . ALA A 1 84 ? 10.645 -3.986 -17.258 1.00 76.31 84 ALA A C 1
ATOM 663 O O . ALA A 1 84 ? 10.779 -2.931 -17.886 1.00 76.31 84 ALA A O 1
ATOM 664 N N . SER A 1 85 ? 9.661 -4.850 -17.500 1.00 79.94 85 SER A N 1
ATOM 665 C CA . SER A 1 85 ? 8.643 -4.623 -18.521 1.00 79.94 85 SER A CA 1
ATOM 666 C C . SER A 1 85 ? 7.580 -3.636 -18.039 1.00 79.94 85 SER A C 1
ATOM 668 O O . SER A 1 85 ? 7.370 -3.462 -16.835 1.00 79.94 85 SER A O 1
ATOM 670 N N . ASP A 1 86 ? 6.856 -3.029 -18.986 1.00 85.00 86 ASP A N 1
ATOM 671 C CA . ASP A 1 86 ? 5.668 -2.223 -18.672 1.00 85.00 86 ASP A CA 1
ATOM 672 C C . ASP A 1 86 ? 4.677 -3.021 -17.809 1.00 85.00 86 ASP A C 1
ATOM 674 O O . ASP A 1 86 ? 4.133 -2.486 -16.845 1.00 85.00 86 ASP A O 1
ATOM 678 N N . ASP A 1 87 ? 4.524 -4.323 -18.081 1.00 86.38 87 ASP A N 1
ATOM 679 C CA . ASP A 1 87 ? 3.662 -5.225 -17.312 1.00 86.38 87 ASP A CA 1
ATOM 680 C C . ASP A 1 87 ? 4.106 -5.378 -15.852 1.00 86.38 87 ASP A C 1
ATOM 682 O O . ASP A 1 87 ? 3.263 -5.435 -14.955 1.00 86.38 87 ASP A O 1
ATOM 686 N N . ALA A 1 88 ? 5.416 -5.436 -15.587 1.00 89.19 88 ALA A N 1
ATOM 687 C CA . ALA A 1 88 ? 5.939 -5.531 -14.226 1.00 89.19 88 ALA A CA 1
ATOM 688 C C . ALA A 1 88 ? 5.693 -4.234 -13.447 1.00 89.19 88 ALA A C 1
ATOM 690 O O . ALA A 1 88 ? 5.244 -4.277 -12.300 1.00 89.19 88 ALA A O 1
ATOM 691 N N . VAL A 1 89 ? 5.916 -3.083 -14.092 1.00 90.75 89 VAL A N 1
ATOM 692 C CA . VAL A 1 89 ? 5.616 -1.758 -13.530 1.00 90.75 89 VAL A CA 1
ATOM 693 C C . VAL A 1 89 ? 4.108 -1.593 -13.297 1.00 90.75 89 VAL A C 1
ATOM 695 O O . VAL A 1 89 ? 3.694 -1.060 -12.268 1.00 90.75 89 VAL A O 1
ATOM 698 N N . ASP A 1 90 ? 3.263 -2.105 -14.193 1.00 92.06 90 ASP A N 1
ATOM 699 C CA . ASP A 1 90 ? 1.809 -2.089 -14.028 1.00 92.06 90 ASP A CA 1
ATOM 700 C C . ASP A 1 90 ? 1.311 -3.014 -12.922 1.00 92.06 90 ASP A C 1
ATOM 702 O O . ASP A 1 90 ? 0.433 -2.631 -12.146 1.00 92.06 90 ASP A O 1
ATOM 706 N N . ALA A 1 91 ? 1.867 -4.220 -12.811 1.00 93.56 91 ALA A N 1
ATOM 707 C CA . ALA A 1 91 ? 1.550 -5.140 -11.726 1.00 93.56 91 ALA A CA 1
ATOM 708 C C . ALA A 1 91 ? 1.921 -4.531 -10.367 1.00 93.56 91 ALA A C 1
ATOM 710 O O . ALA A 1 91 ? 1.115 -4.540 -9.435 1.00 93.56 91 ALA A O 1
ATOM 711 N N . ALA A 1 92 ? 3.107 -3.928 -10.288 1.00 94.19 92 ALA A N 1
ATOM 712 C CA . ALA A 1 92 ? 3.564 -3.154 -9.147 1.00 94.19 92 ALA A CA 1
ATOM 713 C C . ALA A 1 92 ? 2.593 -2.024 -8.785 1.00 94.19 92 ALA A C 1
ATOM 715 O O . ALA A 1 92 ? 2.130 -1.965 -7.643 1.00 94.19 92 ALA A O 1
ATOM 716 N N . LYS A 1 93 ? 2.200 -1.188 -9.753 1.00 94.88 93 LYS A N 1
ATOM 717 C CA . LYS A 1 93 ? 1.235 -0.108 -9.517 1.00 94.88 93 LYS A CA 1
ATOM 718 C C . LYS A 1 93 ? -0.116 -0.639 -9.023 1.00 94.88 93 LYS A C 1
ATOM 720 O O . LYS A 1 93 ? -0.683 -0.097 -8.082 1.00 94.88 93 LYS A O 1
ATOM 725 N N . ARG A 1 94 ? -0.635 -1.716 -9.618 1.00 95.75 94 ARG A N 1
ATOM 726 C CA . ARG A 1 94 ? -1.915 -2.315 -9.198 1.00 95.75 94 ARG A CA 1
ATOM 727 C C . ARG A 1 94 ? -1.858 -2.835 -7.763 1.00 95.75 94 ARG A C 1
ATOM 729 O O . ARG A 1 94 ? -2.791 -2.588 -7.006 1.00 95.75 94 ARG A O 1
ATOM 736 N N . SER A 1 95 ? -0.776 -3.516 -7.380 1.00 96.31 95 SER A N 1
ATOM 737 C CA . SER A 1 95 ? -0.601 -3.985 -5.995 1.00 96.31 95 SER A CA 1
ATOM 738 C C . SER A 1 95 ? -0.477 -2.816 -5.005 1.00 96.31 95 SER A C 1
ATOM 740 O O . SER A 1 95 ? -1.066 -2.857 -3.928 1.00 96.31 95 SER A O 1
ATOM 742 N N . MET A 1 96 ? 0.180 -1.718 -5.401 1.00 94.88 96 MET A N 1
ATOM 743 C CA . MET A 1 96 ? 0.224 -0.473 -4.627 1.00 94.88 96 MET A CA 1
ATOM 744 C C . MET A 1 96 ? -1.182 0.113 -4.415 1.00 94.88 96 MET A C 1
ATOM 746 O O . MET A 1 96 ? -1.556 0.442 -3.288 1.00 94.88 96 MET A O 1
ATOM 750 N N . ASP A 1 97 ? -1.977 0.223 -5.485 1.00 94.56 97 ASP A N 1
ATOM 751 C CA . ASP A 1 97 ? -3.349 0.740 -5.422 1.00 94.56 97 ASP A CA 1
ATOM 752 C C . ASP A 1 97 ? -4.224 -0.136 -4.493 1.00 94.56 97 ASP A C 1
ATOM 754 O O . ASP A 1 97 ? -5.005 0.383 -3.693 1.00 94.56 97 ASP A O 1
ATOM 758 N N . GLN A 1 98 ? -4.054 -1.464 -4.539 1.00 96.19 98 GLN A N 1
ATOM 759 C CA . GLN A 1 98 ? -4.747 -2.419 -3.660 1.00 96.19 98 GLN A CA 1
ATOM 760 C C . GLN A 1 98 ? -4.336 -2.283 -2.190 1.00 96.19 98 GLN A C 1
ATOM 762 O O . GLN A 1 98 ? -5.201 -2.303 -1.304 1.00 96.19 98 GLN A O 1
ATOM 767 N N . ALA A 1 99 ? -3.038 -2.114 -1.919 1.00 95.25 99 ALA A N 1
ATOM 768 C CA . ALA A 1 99 ? -2.538 -1.834 -0.579 1.00 95.25 99 ALA A CA 1
ATOM 769 C C . ALA A 1 99 ? -3.179 -0.556 -0.029 1.00 95.25 99 ALA A C 1
ATOM 771 O O . ALA A 1 99 ? -3.771 -0.582 1.047 1.00 95.25 99 ALA A O 1
ATOM 772 N N . ASN A 1 100 ? -3.181 0.530 -0.801 1.00 93.00 100 ASN A N 1
ATOM 773 C CA . ASN A 1 100 ? -3.787 1.790 -0.377 1.00 93.00 100 ASN A CA 1
ATOM 774 C C . ASN A 1 100 ? -5.294 1.700 -0.159 1.00 93.00 100 ASN A C 1
ATOM 776 O O . ASN A 1 100 ? -5.793 2.236 0.828 1.00 93.00 100 ASN A O 1
ATOM 780 N N . SER A 1 101 ? -6.017 0.990 -1.028 1.00 94.31 101 SER A N 1
ATOM 781 C CA . SER A 1 101 ? -7.443 0.729 -0.815 1.00 94.31 101 SER A CA 1
ATOM 782 C C . SER A 1 101 ? -7.671 0.014 0.516 1.00 94.31 101 SER A C 1
ATOM 784 O O . SER A 1 101 ? -8.476 0.467 1.322 1.00 94.31 101 SER A O 1
ATOM 786 N N . SER A 1 102 ? -6.891 -1.034 0.798 1.00 95.25 102 SER A N 1
ATOM 787 C CA . SER A 1 102 ? -7.007 -1.798 2.048 1.00 95.25 102 SER A CA 1
ATOM 788 C C . SER A 1 102 ? -6.681 -0.941 3.282 1.00 95.25 102 SER A C 1
ATOM 790 O O . SER A 1 102 ? -7.335 -1.056 4.316 1.00 95.25 102 SER A O 1
ATOM 792 N N . LEU A 1 103 ? -5.695 -0.042 3.178 1.00 93.12 103 LEU A N 1
ATOM 793 C CA . LEU A 1 103 ? -5.361 0.916 4.238 1.00 93.12 103 LEU A CA 1
ATOM 794 C C . LEU A 1 103 ? -6.443 1.992 4.423 1.00 93.12 103 LEU A C 1
ATOM 796 O O . LEU A 1 103 ? -6.646 2.482 5.534 1.00 93.12 103 LEU A O 1
ATOM 800 N N . ASN A 1 104 ? -7.133 2.391 3.355 1.00 91.25 104 ASN A N 1
ATOM 801 C CA . ASN A 1 104 ? -8.247 3.338 3.426 1.00 91.25 104 ASN A CA 1
ATOM 802 C C . ASN A 1 104 ? -9.505 2.693 4.016 1.00 91.25 104 ASN A C 1
ATOM 804 O O . ASN A 1 104 ? -10.220 3.351 4.773 1.00 91.25 104 ASN A O 1
ATOM 808 N N . ASP A 1 105 ? -9.728 1.403 3.762 1.00 92.88 105 ASP A N 1
ATOM 809 C CA . ASP A 1 105 ? -10.818 0.634 4.365 1.00 92.88 105 ASP A CA 1
ATOM 810 C C . ASP A 1 105 ? -10.692 0.556 5.892 1.00 92.88 105 ASP A C 1
ATOM 812 O O . ASP A 1 105 ? -11.708 0.575 6.590 1.00 92.88 105 ASP A O 1
ATOM 816 N N . LEU A 1 106 ? -9.465 0.545 6.433 1.00 93.50 106 LEU A N 1
ATOM 817 C CA . LEU A 1 106 ? -9.237 0.697 7.875 1.00 93.50 106 LEU A CA 1
ATOM 818 C C . LEU A 1 106 ? -9.754 2.050 8.381 1.00 93.50 106 LEU A C 1
ATOM 820 O O . LEU A 1 106 ? -10.404 2.107 9.421 1.00 93.50 106 LEU A O 1
ATOM 824 N N . GLY A 1 107 ? -9.522 3.129 7.628 1.00 90.56 107 GLY A N 1
ATOM 825 C CA . GLY A 1 107 ? -10.024 4.469 7.945 1.00 90.56 107 GLY A CA 1
ATOM 826 C C . GLY A 1 107 ? -11.550 4.548 7.941 1.00 90.56 107 GLY A C 1
ATOM 827 O O . GLY A 1 107 ? -12.142 5.131 8.848 1.00 90.56 107 GLY A O 1
ATOM 828 N N . SER A 1 108 ? -12.198 3.929 6.955 1.00 91.62 108 SER A N 1
ATOM 829 C CA . SER A 1 108 ? -13.662 3.820 6.913 1.00 91.62 108 SER A CA 1
ATOM 830 C C . SER A 1 108 ? -14.192 2.994 8.087 1.00 91.62 108 SER A C 1
ATOM 832 O O . SER A 1 108 ? -15.068 3.453 8.816 1.00 91.62 108 SER A O 1
ATOM 834 N N . SER A 1 109 ? -13.577 1.839 8.350 1.00 91.56 109 SER A N 1
ATOM 835 C CA . SER A 1 109 ? -13.940 0.960 9.467 1.00 91.56 109 SER A CA 1
ATOM 836 C C . SER A 1 109 ? -13.763 1.650 10.829 1.00 91.56 109 SER A C 1
ATOM 838 O O . SER A 1 109 ? -14.561 1.429 11.736 1.00 91.56 109 SER A O 1
ATOM 840 N N . ALA A 1 110 ? -12.758 2.523 10.967 1.00 90.69 110 ALA A N 1
ATOM 841 C CA . ALA A 1 110 ? -12.532 3.356 12.148 1.00 90.69 110 ALA A CA 1
ATOM 842 C C . ALA A 1 110 ? -13.666 4.353 12.391 1.00 90.69 110 ALA A C 1
ATOM 844 O O . ALA A 1 110 ? -14.136 4.488 13.519 1.00 90.69 110 ALA A O 1
ATOM 845 N N . ARG A 1 111 ? -14.155 5.011 11.334 1.00 89.75 111 ARG A N 1
ATOM 846 C CA . ARG A 1 111 ? -15.311 5.913 11.441 1.00 89.75 111 ARG A CA 1
ATOM 847 C C . ARG A 1 111 ? -16.576 5.156 11.831 1.00 89.75 111 ARG A C 1
ATOM 849 O O . A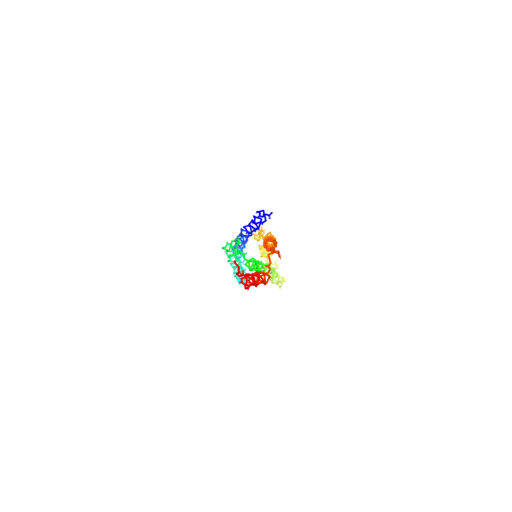RG A 1 111 ? -17.316 5.638 12.684 1.00 89.75 111 ARG A O 1
ATOM 856 N N . ASP A 1 112 ? -16.793 3.976 11.255 1.00 90.50 112 ASP A N 1
ATOM 857 C CA . ASP A 1 112 ? -17.944 3.131 11.583 1.00 90.50 112 ASP A CA 1
ATOM 858 C C . ASP A 1 112 ? -17.897 2.654 13.039 1.00 90.50 112 ASP A C 1
ATOM 860 O O . ASP A 1 112 ? -18.910 2.690 13.739 1.00 90.50 112 ASP A O 1
ATOM 864 N N . TYR A 1 113 ? -16.717 2.255 13.520 1.00 88.44 113 TYR A N 1
ATOM 865 C CA . TYR A 1 113 ? -16.505 1.869 14.915 1.00 88.44 113 TYR A CA 1
ATOM 866 C C . TYR A 1 113 ? -16.788 3.031 15.878 1.00 88.44 113 TYR A C 1
ATOM 868 O O . TYR A 1 113 ? -17.546 2.882 16.843 1.00 88.44 113 TYR A O 1
ATOM 876 N N . ASP A 1 114 ? -16.235 4.211 15.590 1.00 86.25 114 ASP A N 1
ATOM 877 C CA . ASP A 1 114 ? -16.464 5.416 16.390 1.00 86.25 114 ASP A CA 1
ATOM 878 C C . ASP A 1 114 ? -17.950 5.811 16.393 1.00 86.25 114 ASP A C 1
ATOM 880 O O . ASP A 1 114 ? -18.488 6.220 17.424 1.00 86.25 114 ASP A O 1
ATOM 884 N N . GLN A 1 115 ? -18.638 5.673 15.256 1.00 86.31 115 GLN A N 1
ATOM 885 C CA . GLN A 1 115 ? -20.067 5.959 15.142 1.00 86.31 115 GLN A CA 1
ATOM 886 C C . GLN A 1 115 ? -20.906 4.985 15.977 1.00 86.31 115 GLN A C 1
ATOM 888 O O . GLN A 1 115 ? -21.712 5.428 16.792 1.00 86.31 115 GLN A O 1
ATOM 893 N N . ARG A 1 116 ? -20.663 3.672 15.864 1.00 83.62 116 ARG A N 1
ATOM 894 C CA . ARG A 1 116 ? -21.346 2.650 16.680 1.00 83.62 116 ARG A CA 1
ATOM 895 C C . ARG A 1 116 ? -21.148 2.889 18.171 1.00 83.62 116 ARG A C 1
ATOM 897 O O . ARG A 1 116 ? -22.091 2.770 18.950 1.00 83.62 116 ARG A O 1
ATOM 904 N N . THR A 1 117 ? -19.932 3.253 18.567 1.00 79.00 117 THR A N 1
ATOM 905 C CA . THR A 1 117 ? -19.612 3.571 19.962 1.00 79.00 117 THR A CA 1
ATOM 906 C C . THR A 1 117 ? -20.426 4.771 20.448 1.00 79.00 117 THR A C 1
ATOM 908 O O . THR A 1 117 ? -21.016 4.713 21.528 1.00 79.00 117 THR A O 1
ATOM 911 N N . ARG A 1 118 ? -20.548 5.829 19.635 1.00 77.81 118 ARG A N 1
ATOM 912 C CA . ARG A 1 118 ? -21.385 6.997 19.959 1.00 77.81 118 ARG A CA 1
ATOM 913 C C . ARG A 1 118 ? -22.875 6.675 20.021 1.00 77.81 118 ARG A C 1
ATOM 915 O O . ARG A 1 118 ? -23.540 7.114 20.957 1.00 77.81 118 ARG A O 1
ATOM 922 N N . ASP A 1 119 ? -23.393 5.893 19.081 1.00 78.94 119 ASP A N 1
ATOM 923 C CA . ASP A 1 119 ? -24.817 5.546 19.029 1.00 78.94 119 ASP A CA 1
ATOM 924 C C . ASP A 1 119 ? -25.227 4.666 20.222 1.00 78.94 119 ASP A C 1
ATOM 926 O O . ASP A 1 119 ? -26.277 4.882 20.835 1.00 78.94 119 ASP A O 1
ATOM 930 N N . ASN A 1 120 ? -24.360 3.736 20.634 1.00 71.56 120 ASN A N 1
ATOM 931 C CA . ASN A 1 120 ? -24.555 2.918 21.836 1.00 71.56 120 ASN A CA 1
ATOM 932 C C . ASN A 1 120 ? -24.570 3.758 23.125 1.00 71.56 120 ASN A C 1
ATOM 934 O O . ASN A 1 120 ? -25.290 3.440 24.069 1.00 71.56 120 ASN A O 1
ATOM 938 N N . VAL A 1 121 ? -23.806 4.852 23.166 1.00 67.06 121 VAL A N 1
ATOM 939 C CA . VAL A 1 121 ? -23.815 5.808 24.284 1.00 67.06 121 VAL A CA 1
ATOM 940 C C . VAL A 1 121 ? -25.078 6.675 24.259 1.00 67.06 121 VAL A C 1
ATOM 942 O O . VAL A 1 121 ? -25.720 6.858 25.293 1.00 67.06 121 VAL A O 1
ATOM 945 N N . SER A 1 122 ? -25.464 7.191 23.088 1.00 62.41 122 SER A N 1
ATOM 946 C CA . SER A 1 122 ? -26.609 8.098 22.946 1.00 62.41 122 SER A CA 1
ATOM 947 C C . SER A 1 122 ? -27.962 7.401 23.110 1.00 62.41 122 SER A C 1
ATOM 949 O O . SER A 1 122 ? -28.925 8.037 23.530 1.00 62.41 122 SER A O 1
ATOM 951 N N . SER A 1 123 ? -28.060 6.110 22.794 1.00 60.12 123 SER A N 1
ATOM 952 C CA . SER A 1 123 ? -29.263 5.299 23.041 1.00 60.12 123 SER A CA 1
ATOM 953 C C . SER A 1 123 ? -29.417 4.875 24.511 1.00 60.12 123 SER A C 1
ATOM 955 O O . SER A 1 123 ? -30.506 4.491 24.925 1.00 60.12 123 SER A O 1
ATOM 957 N N . GLY A 1 124 ? -28.359 5.002 25.323 1.00 54.41 124 GLY A N 1
ATOM 958 C CA . GLY A 1 124 ? -28.352 4.735 26.763 1.00 54.41 124 GLY A CA 1
ATOM 959 C C . GLY A 1 124 ? -28.563 5.973 27.641 1.00 54.41 124 GLY A C 1
ATOM 960 O O . GLY A 1 124 ? -28.155 5.956 28.800 1.00 54.41 124 GLY A O 1
ATOM 961 N N . VAL A 1 125 ? -29.148 7.060 27.121 1.00 48.25 125 VAL A N 1
ATOM 962 C CA . VAL A 1 125 ? -29.248 8.376 27.795 1.00 48.25 125 VAL A CA 1
ATOM 963 C C . VAL A 1 125 ? -30.006 8.356 29.133 1.00 48.25 125 VAL A C 1
ATOM 965 O O . VAL A 1 125 ? -29.674 9.160 30.003 1.00 48.25 125 VAL A O 1
ATOM 968 N N . ASP A 1 126 ? -30.878 7.378 29.396 1.00 52.25 126 ASP A N 1
ATOM 969 C CA . ASP A 1 126 ? -31.440 7.176 30.747 1.00 52.25 126 ASP A CA 1
ATOM 970 C C . ASP A 1 126 ? -30.392 6.685 31.776 1.00 52.25 126 ASP A C 1
ATOM 972 O O . ASP A 1 126 ? -30.584 6.811 32.981 1.00 52.25 126 ASP A O 1
ATOM 976 N N . THR A 1 127 ? -29.247 6.166 31.317 1.00 51.44 127 THR A N 1
ATOM 977 C CA . THR A 1 127 ? -28.133 5.625 32.128 1.00 51.44 127 THR A CA 1
ATOM 978 C C . THR A 1 127 ? -26.855 6.490 32.058 1.00 51.44 127 THR A C 1
ATOM 980 O O . THR A 1 127 ? -25.907 6.270 32.811 1.00 51.44 127 THR A O 1
ATOM 983 N N . ALA A 1 128 ? -26.789 7.485 31.163 1.00 51.25 128 ALA A N 1
ATOM 984 C CA . ALA A 1 128 ? -25.558 8.225 30.845 1.00 51.25 128 ALA A CA 1
ATOM 985 C C . ALA A 1 128 ? -25.241 9.402 31.788 1.00 51.25 128 ALA A C 1
ATOM 987 O O . ALA A 1 128 ? -24.116 9.906 31.781 1.00 51.25 128 ALA A O 1
ATOM 988 N N . LYS A 1 129 ? -26.196 9.829 32.626 1.00 50.62 129 LYS A N 1
ATOM 989 C CA . LYS A 1 129 ? -26.025 10.993 33.513 1.00 50.62 129 LYS A CA 1
ATOM 990 C C . LYS A 1 129 ? -24.901 10.811 34.553 1.00 50.62 129 LYS A C 1
ATOM 992 O O . LYS A 1 129 ? -24.326 11.807 34.976 1.00 50.62 129 LYS A O 1
ATOM 997 N N . ASP A 1 130 ? -24.527 9.565 34.865 1.00 53.19 130 ASP A N 1
ATOM 998 C CA . ASP A 1 130 ? -23.486 9.221 35.850 1.00 53.19 130 ASP A CA 1
ATOM 999 C C . ASP A 1 130 ? -22.114 8.827 35.248 1.00 53.19 130 ASP A C 1
ATOM 1001 O O . ASP A 1 130 ? -21.152 8.644 35.991 1.00 53.19 130 ASP A O 1
ATOM 1005 N N . LYS A 1 131 ? -21.961 8.715 33.915 1.00 53.72 131 LYS A N 1
ATOM 1006 C CA . LYS A 1 131 ? -20.709 8.237 33.260 1.00 53.72 131 LYS A CA 1
ATOM 1007 C C . LYS A 1 131 ? -19.912 9.319 32.512 1.00 53.72 131 LYS A C 1
ATOM 1009 O O . LYS A 1 131 ? -19.078 9.012 31.655 1.00 53.72 131 LYS A O 1
ATOM 1014 N N . GLY A 1 132 ? -20.155 10.587 32.837 1.00 52.84 132 GLY A N 1
ATOM 1015 C CA . GLY A 1 132 ? -19.729 11.769 32.076 1.00 52.84 132 GLY A CA 1
ATOM 1016 C C . GLY A 1 132 ? -18.226 12.076 31.982 1.00 52.84 132 GLY A C 1
ATOM 1017 O O . GLY A 1 132 ? -17.888 13.125 31.460 1.00 52.84 132 GLY A O 1
ATOM 1018 N N . SER A 1 133 ? -17.311 11.220 32.451 1.00 52.72 133 SER A N 1
ATOM 1019 C CA . SER A 1 133 ? -15.859 11.464 32.330 1.00 52.72 133 SER A CA 1
ATOM 1020 C C . SER A 1 133 ? -15.167 10.447 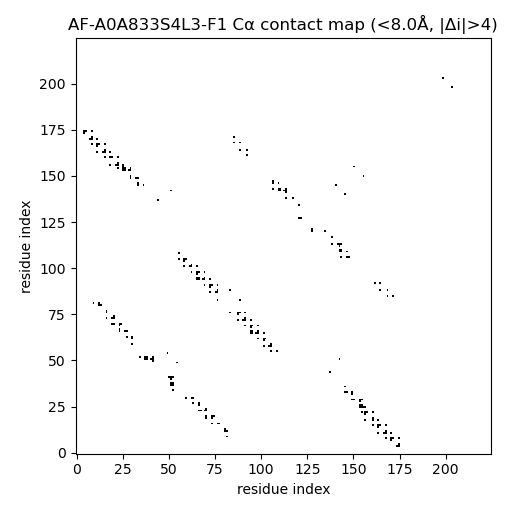31.422 1.00 52.72 133 SER A C 1
ATOM 1022 O O . SER A 1 133 ? -14.567 10.841 30.430 1.00 52.72 133 SER A O 1
ATOM 1024 N N . SER A 1 134 ? -15.328 9.146 31.672 1.00 55.09 134 SER A N 1
ATOM 1025 C CA . SER A 1 134 ? -14.713 8.092 30.851 1.00 55.09 134 SER A CA 1
ATOM 1026 C C . SER A 1 134 ? -15.275 8.040 29.428 1.00 55.09 134 SER A C 1
ATOM 1028 O O . SER A 1 134 ? -14.525 7.859 28.480 1.00 55.09 134 SER A O 1
ATOM 1030 N N . THR A 1 135 ? -16.575 8.291 29.261 1.00 55.91 135 THR A N 1
ATOM 1031 C CA . THR A 1 135 ? -17.230 8.321 27.940 1.00 55.91 135 THR A CA 1
ATOM 1032 C C . THR A 1 135 ? -16.769 9.507 27.083 1.00 55.91 135 THR A C 1
ATOM 1034 O O . THR A 1 135 ? -16.628 9.385 25.869 1.00 55.91 135 THR A O 1
ATOM 1037 N N . LEU A 1 136 ? -16.515 10.657 27.719 1.00 54.62 136 LEU A N 1
ATOM 1038 C CA . LEU A 1 136 ? -16.016 11.863 27.054 1.00 54.62 136 LEU A CA 1
ATOM 1039 C C . LEU A 1 136 ? -14.532 11.725 26.674 1.00 54.62 136 LEU A C 1
ATOM 1041 O O . LEU A 1 136 ? -14.151 12.158 25.589 1.00 54.62 136 LEU A O 1
ATOM 1045 N N . SER A 1 137 ? -13.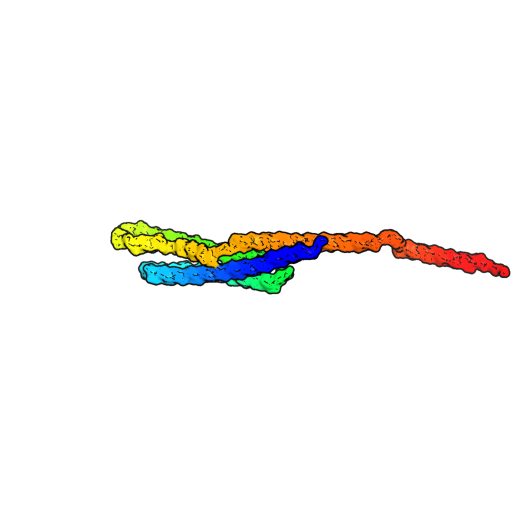721 11.052 27.499 1.00 55.84 137 SER A N 1
ATOM 1046 C CA . SER A 1 137 ? -12.329 10.717 27.163 1.00 55.84 137 SER A CA 1
ATOM 1047 C C . SER A 1 137 ? -12.224 9.741 25.983 1.00 55.84 137 SER A C 1
ATOM 1049 O O . SER A 1 137 ? -11.452 9.990 25.065 1.00 55.84 137 SER A O 1
ATOM 1051 N N . SER A 1 138 ? -13.070 8.707 25.909 1.00 55.97 138 SER A N 1
ATOM 1052 C CA . SER A 1 138 ? -13.102 7.790 24.752 1.00 55.97 138 SER A CA 1
ATOM 1053 C C . SER A 1 138 ? -13.521 8.460 23.439 1.00 55.97 138 SER A C 1
ATOM 1055 O O . SER A 1 138 ? -13.158 7.990 22.364 1.00 55.97 138 SER A O 1
ATOM 1057 N N . MET A 1 139 ? -14.290 9.554 23.510 1.00 57.88 139 MET A N 1
ATOM 1058 C CA . MET A 1 139 ? -14.627 10.384 22.348 1.00 57.88 139 MET A CA 1
ATOM 1059 C C . MET A 1 139 ? -13.492 11.340 21.949 1.00 57.88 139 MET A C 1
ATOM 1061 O O . MET A 1 139 ? -13.407 11.699 20.776 1.00 57.88 139 MET A O 1
ATOM 1065 N N . GLN A 1 140 ? -12.640 11.759 22.896 1.00 59.31 140 GLN A N 1
ATOM 1066 C CA . GLN A 1 140 ? -11.419 12.521 22.601 1.00 59.31 140 GLN A CA 1
ATOM 1067 C C . GLN A 1 140 ? -10.356 11.648 21.922 1.00 59.31 140 GLN A C 1
ATOM 1069 O O . GLN A 1 140 ? -9.715 12.113 20.983 1.00 59.31 140 GLN A O 1
ATOM 1074 N N . ASP A 1 141 ? -10.237 10.381 22.325 1.00 69.62 141 ASP A N 1
ATOM 1075 C CA . ASP A 1 141 ? -9.276 9.415 21.778 1.00 69.62 141 ASP A CA 1
ATOM 1076 C C . ASP A 1 141 ? -9.924 8.474 20.747 1.00 69.62 141 ASP A C 1
ATOM 1078 O O . ASP A 1 141 ? -9.801 7.252 20.827 1.00 69.62 141 ASP A O 1
ATOM 1082 N N . SER A 1 142 ? -10.662 9.021 19.777 1.00 84.19 142 SER A N 1
ATOM 1083 C CA . SER A 1 142 ? -11.377 8.198 18.793 1.00 84.19 142 SER A CA 1
ATOM 1084 C C . SER A 1 142 ? -10.424 7.337 17.948 1.00 84.19 142 SER A C 1
ATOM 1086 O O . SER A 1 142 ? -9.305 7.752 17.617 1.00 84.19 142 SER A O 1
ATOM 1088 N N . ILE A 1 143 ? -10.874 6.150 17.529 1.00 87.12 143 ILE A N 1
ATOM 1089 C CA . ILE A 1 143 ? -10.051 5.243 16.718 1.00 87.12 143 ILE A CA 1
ATOM 1090 C C . ILE A 1 143 ? -9.712 5.883 15.368 1.00 87.12 143 ILE A C 1
ATOM 1092 O O . ILE A 1 143 ? -8.592 5.733 14.883 1.00 87.12 143 ILE A O 1
ATOM 1096 N N . SER A 1 144 ? -10.625 6.658 14.774 1.00 88.94 144 SER A N 1
ATOM 1097 C CA . SER A 1 144 ? -10.337 7.407 13.541 1.00 88.94 144 SER A CA 1
ATOM 1098 C C . SER A 1 144 ? -9.230 8.453 13.713 1.00 88.94 144 SER A C 1
ATOM 1100 O O . SER A 1 144 ? -8.394 8.597 12.818 1.00 88.94 144 SER A O 1
ATOM 1102 N N . SER A 1 145 ? -9.169 9.136 14.861 1.00 88.50 145 SER A N 1
ATOM 1103 C CA . SER A 1 145 ? -8.117 10.116 15.167 1.00 88.50 145 SER A CA 1
ATOM 1104 C C . SER A 1 145 ? -6.768 9.432 15.395 1.00 88.50 145 SER A C 1
ATOM 1106 O O . SER A 1 145 ? -5.741 9.882 14.876 1.00 88.50 145 SER A O 1
ATOM 1108 N N . LEU A 1 146 ? -6.768 8.294 16.097 1.00 89.75 146 LEU A N 1
ATOM 1109 C CA . L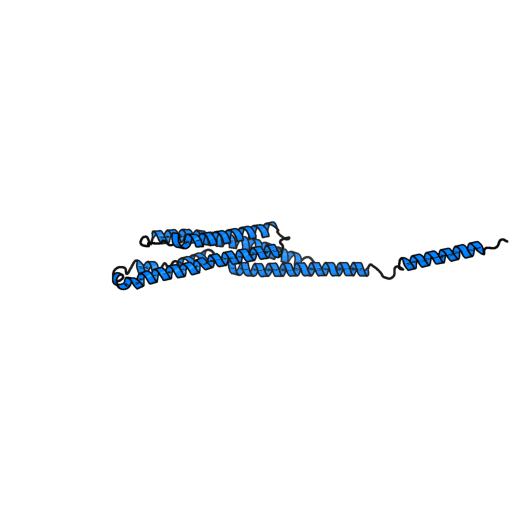EU A 1 146 ? -5.596 7.426 16.246 1.00 89.75 146 LEU A CA 1
ATOM 1110 C C . LEU A 1 146 ? -5.088 6.939 14.886 1.00 89.75 146 LEU A C 1
ATOM 1112 O O . LEU A 1 146 ? -3.886 6.976 14.622 1.00 89.75 146 LEU A O 1
ATOM 1116 N N . LEU A 1 147 ? -5.993 6.539 13.991 1.00 90.75 147 LEU A N 1
ATOM 1117 C CA . LEU A 1 147 ? -5.623 6.069 12.662 1.00 90.75 147 LEU A CA 1
ATOM 1118 C C . LEU A 1 147 ? -4.984 7.166 11.812 1.00 90.75 147 LEU A C 1
ATOM 1120 O O . LEU A 1 147 ? -3.991 6.912 11.127 1.00 90.75 147 LEU A O 1
ATOM 1124 N N . ASN A 1 148 ? -5.565 8.367 11.854 1.00 88.88 148 ASN A N 1
ATOM 1125 C CA . ASN A 1 148 ? -5.102 9.506 11.073 1.00 88.88 148 ASN A CA 1
ATOM 1126 C C . ASN A 1 148 ? -3.740 10.006 11.563 1.00 88.88 148 ASN A C 1
ATOM 1128 O O . ASN A 1 148 ? -2.825 10.149 10.761 1.00 88.88 148 ASN A O 1
ATOM 1132 N N . SER A 1 149 ? -3.580 10.181 12.878 1.00 88.75 149 SER A N 1
ATOM 1133 C CA . SER A 1 149 ? -2.300 10.587 13.476 1.00 88.75 149 SER A CA 1
ATOM 1134 C C . SER A 1 149 ? -1.197 9.554 13.247 1.00 88.75 149 SER A C 1
ATOM 1136 O O . SER A 1 149 ? -0.066 9.918 12.937 1.00 88.75 149 SER A O 1
ATOM 1138 N N . THR A 1 150 ? -1.520 8.259 13.330 1.00 88.56 150 THR A N 1
ATOM 1139 C CA . THR A 1 150 ? -0.548 7.204 13.017 1.00 88.56 150 THR A CA 1
ATOM 1140 C C . THR A 1 150 ? -0.152 7.273 11.544 1.00 88.56 150 THR A C 1
ATOM 1142 O O . THR A 1 150 ? 1.034 7.246 11.244 1.00 88.56 150 THR A O 1
ATOM 1145 N N . ARG A 1 151 ? -1.114 7.439 10.623 1.00 87.94 151 ARG A N 1
ATOM 1146 C CA . ARG A 1 151 ? -0.832 7.554 9.184 1.00 87.94 151 ARG A CA 1
ATOM 1147 C C . ARG A 1 151 ? 0.064 8.752 8.892 1.00 87.94 151 ARG A C 1
ATOM 1149 O O . ARG A 1 151 ? 1.063 8.592 8.206 1.00 87.94 151 ARG A O 1
ATOM 1156 N N . GLU A 1 152 ? -0.268 9.914 9.441 1.00 86.44 152 GLU A N 1
ATOM 1157 C CA . GLU A 1 152 ? 0.506 11.147 9.278 1.00 86.44 152 GLU A CA 1
ATOM 1158 C C . GLU A 1 152 ? 1.911 11.055 9.886 1.00 86.44 152 GLU A C 1
ATOM 1160 O O . GLU A 1 152 ? 2.799 11.773 9.451 1.00 86.44 152 GLU A O 1
ATOM 1165 N N . SER A 1 153 ? 2.129 10.173 10.866 1.00 83.44 153 SER A N 1
ATOM 1166 C CA . SER A 1 153 ? 3.444 9.949 11.472 1.00 83.44 153 SER A CA 1
ATOM 1167 C C . SER A 1 153 ? 4.284 8.880 10.767 1.00 83.44 153 SER A C 1
ATOM 1169 O O . SER A 1 153 ? 5.496 8.843 10.989 1.00 83.44 153 SER A O 1
ATOM 1171 N N . THR A 1 154 ? 3.671 7.953 10.026 1.00 80.44 154 THR A N 1
ATOM 1172 C CA . THR A 1 154 ? 4.371 6.767 9.497 1.00 80.44 154 THR A CA 1
ATOM 1173 C C . THR A 1 154 ? 4.309 6.629 7.983 1.00 80.44 154 THR A C 1
ATOM 1175 O O . THR A 1 154 ? 5.033 5.798 7.449 1.00 80.44 154 THR A O 1
ATOM 1178 N N . PHE A 1 155 ? 3.435 7.367 7.291 1.00 78.06 155 PHE A N 1
ATOM 1179 C CA . PHE A 1 155 ? 3.145 7.156 5.872 1.00 78.06 155 PHE A CA 1
ATOM 1180 C C . PHE A 1 155 ? 3.071 8.477 5.099 1.00 78.06 155 PHE A C 1
ATOM 1182 O O . PHE A 1 155 ? 2.059 9.176 5.135 1.00 78.06 155 PHE A O 1
ATOM 1189 N N . HIS A 1 156 ? 4.145 8.808 4.378 1.00 76.12 156 HIS A N 1
ATOM 1190 C CA . HIS A 1 156 ? 4.301 10.109 3.708 1.00 76.12 156 HIS A CA 1
ATOM 1191 C C . HIS A 1 156 ? 4.502 9.971 2.191 1.00 76.12 156 HIS A C 1
ATOM 1193 O O . HIS A 1 156 ? 4.324 10.937 1.452 1.00 76.12 156 HIS A O 1
ATOM 1199 N N . GLY A 1 157 ? 4.875 8.783 1.705 1.00 73.69 157 GLY A N 1
ATOM 1200 C CA . GLY A 1 157 ? 5.378 8.606 0.341 1.00 73.69 157 GLY A CA 1
ATOM 1201 C C . GLY A 1 157 ? 4.362 8.250 -0.748 1.00 73.69 157 GLY A C 1
ATOM 1202 O O . GLY A 1 157 ? 4.783 8.049 -1.884 1.00 73.69 157 GLY A O 1
ATOM 1203 N N . PHE A 1 158 ? 3.061 8.124 -0.458 1.00 78.94 158 PHE A N 1
ATOM 1204 C CA . PHE A 1 158 ? 2.132 7.478 -1.402 1.00 78.94 158 PHE A CA 1
ATOM 1205 C C . PHE A 1 158 ? 1.863 8.278 -2.682 1.00 78.94 158 PHE A C 1
ATOM 1207 O O . PHE A 1 158 ? 1.933 7.732 -3.781 1.00 78.94 158 PHE A O 1
ATOM 1214 N N . GLU A 1 159 ? 1.571 9.571 -2.549 1.00 83.00 159 GLU A N 1
ATOM 1215 C CA . GLU A 1 159 ? 1.305 10.445 -3.699 1.00 83.00 159 GLU A CA 1
ATOM 1216 C C . GLU A 1 159 ? 2.563 10.596 -4.563 1.00 83.00 159 GLU A C 1
ATOM 1218 O O . GLU A 1 159 ? 2.529 10.345 -5.767 1.00 83.00 159 GLU A O 1
ATOM 1223 N N . SER A 1 160 ? 3.706 10.839 -3.920 1.00 86.88 160 SER A N 1
ATOM 1224 C CA . SER A 1 160 ? 5.017 10.881 -4.571 1.00 86.88 160 SER A CA 1
ATOM 1225 C C . SER A 1 160 ? 5.334 9.584 -5.326 1.00 86.88 160 SER A C 1
ATOM 1227 O O . SER A 1 160 ? 5.884 9.617 -6.425 1.00 86.88 160 SER A O 1
ATOM 1229 N N . LEU A 1 161 ? 4.989 8.425 -4.759 1.00 89.44 161 LEU A N 1
ATOM 1230 C CA . LEU A 1 161 ? 5.189 7.131 -5.407 1.00 89.44 161 LEU A CA 1
ATOM 1231 C C . LEU A 1 161 ? 4.283 6.963 -6.636 1.00 89.44 161 LEU A C 1
ATOM 1233 O O . LEU A 1 161 ? 4.735 6.455 -7.664 1.00 89.44 161 LEU A O 1
ATOM 1237 N N . GLN A 1 162 ? 3.029 7.416 -6.567 1.00 90.50 162 GLN A N 1
ATOM 1238 C CA . GLN A 1 162 ? 2.112 7.395 -7.708 1.00 90.50 162 GLN A CA 1
ATOM 1239 C C . GLN A 1 162 ? 2.633 8.255 -8.869 1.00 90.50 162 GLN A C 1
ATOM 1241 O O . GLN A 1 162 ? 2.611 7.815 -10.024 1.00 90.50 162 GLN A O 1
ATOM 1246 N N . ASP A 1 163 ? 3.152 9.443 -8.563 1.00 91.62 163 ASP A N 1
ATOM 1247 C CA . ASP A 1 163 ? 3.788 10.317 -9.549 1.00 91.62 163 ASP A CA 1
ATOM 1248 C C . ASP A 1 163 ? 5.024 9.658 -10.165 1.00 91.62 163 ASP A C 1
ATOM 1250 O O . ASP A 1 163 ? 5.217 9.708 -11.386 1.00 91.62 163 ASP A O 1
ATOM 1254 N N . GLN A 1 164 ? 5.818 8.961 -9.347 1.00 93.62 164 GLN A N 1
ATOM 1255 C CA . GLN A 1 164 ? 7.003 8.251 -9.815 1.00 93.62 164 GLN A CA 1
ATOM 1256 C C . GLN A 1 164 ? 6.654 7.126 -10.798 1.00 93.62 164 GLN A C 1
ATOM 1258 O O . GLN A 1 164 ? 7.324 6.995 -11.821 1.00 93.62 164 GLN A O 1
ATOM 1263 N N . PHE A 1 165 ? 5.570 6.36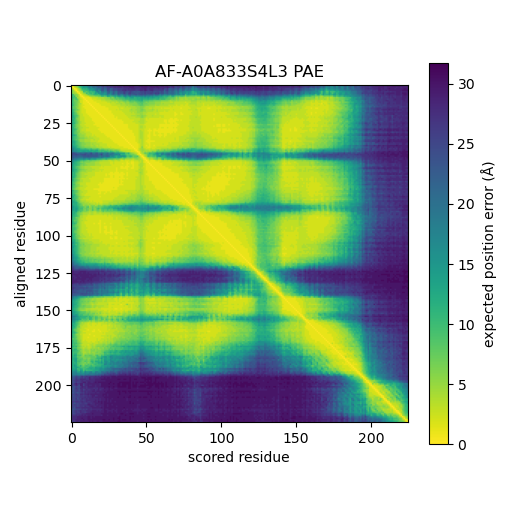9 -10.580 1.00 90.31 165 PHE A N 1
ATOM 1264 C CA . PHE A 1 165 ? 5.079 5.403 -11.578 1.00 90.31 165 PHE A CA 1
ATOM 1265 C C . PHE A 1 165 ? 4.787 6.074 -12.929 1.00 90.31 165 PHE A C 1
ATOM 1267 O O . PHE A 1 165 ? 5.137 5.540 -13.987 1.00 90.31 165 PHE A O 1
ATOM 1274 N N . GLY A 1 166 ? 4.168 7.259 -12.909 1.00 88.12 166 GLY A N 1
ATOM 1275 C CA . GLY A 1 166 ? 3.907 8.049 -14.113 1.00 88.12 166 GLY A CA 1
ATOM 1276 C C . GLY A 1 166 ? 5.193 8.520 -14.801 1.00 88.12 166 GLY A C 1
ATOM 1277 O O . GLY A 1 166 ? 5.322 8.411 -16.026 1.00 88.12 166 GLY A O 1
ATOM 1278 N N . ALA A 1 167 ? 6.163 9.001 -14.020 1.00 89.69 167 ALA A N 1
ATOM 1279 C CA . ALA A 1 167 ? 7.466 9.439 -14.514 1.00 89.69 167 ALA A CA 1
ATOM 1280 C C . ALA A 1 167 ? 8.246 8.291 -15.174 1.00 89.69 167 ALA A C 1
ATOM 1282 O O . ALA A 1 167 ? 8.722 8.447 -16.305 1.00 89.69 167 ALA A O 1
ATOM 1283 N N . THR A 1 168 ? 8.306 7.121 -14.532 1.00 88.88 168 THR A N 1
ATOM 1284 C CA . THR A 1 168 ? 8.999 5.938 -15.058 1.00 88.88 168 THR A CA 1
ATOM 1285 C C . THR A 1 168 ? 8.373 5.461 -16.364 1.00 88.88 168 THR A C 1
ATOM 1287 O O . THR A 1 168 ? 9.091 5.311 -17.353 1.00 88.88 168 THR A O 1
ATOM 1290 N N . LYS A 1 169 ? 7.040 5.339 -16.444 1.00 87.88 169 LYS A N 1
ATOM 1291 C CA . LYS A 1 169 ? 6.356 4.970 -17.699 1.00 87.88 169 LYS A CA 1
ATOM 1292 C C . LYS A 1 169 ? 6.638 5.947 -18.836 1.00 87.88 169 LYS A C 1
ATOM 1294 O O . LYS A 1 169 ? 6.898 5.549 -19.971 1.00 87.88 169 LYS A O 1
ATOM 1299 N N . LYS A 1 170 ? 6.628 7.249 -18.542 1.00 88.75 170 LYS A N 1
ATOM 1300 C CA . LYS A 1 170 ? 6.961 8.278 -19.534 1.00 88.75 170 LYS A CA 1
ATOM 1301 C C . LYS A 1 170 ? 8.405 8.140 -20.023 1.00 88.75 170 LYS A C 1
ATOM 1303 O O . LYS A 1 170 ? 8.664 8.328 -21.213 1.00 88.75 170 LYS A O 1
ATOM 1308 N N . ALA A 1 171 ? 9.340 7.820 -19.132 1.00 86.56 171 ALA A N 1
ATOM 1309 C CA . ALA A 1 171 ? 10.736 7.598 -19.491 1.00 86.56 171 ALA A CA 1
ATOM 1310 C C . ALA A 1 171 ? 10.921 6.321 -20.336 1.00 86.56 171 ALA A C 1
ATOM 1312 O O . ALA A 1 171 ? 11.653 6.350 -21.327 1.00 86.56 171 ALA A O 1
ATOM 1313 N N . MET A 1 172 ? 10.200 5.242 -20.015 1.00 83.50 172 MET A N 1
ATOM 1314 C CA . MET A 1 172 ? 10.166 4.006 -20.809 1.00 83.50 172 MET A CA 1
ATOM 1315 C C . MET A 1 172 ? 9.648 4.249 -22.227 1.00 83.50 172 MET A C 1
ATOM 1317 O O . MET A 1 172 ? 10.306 3.862 -23.192 1.00 83.50 172 MET A O 1
ATOM 1321 N N . GLY A 1 173 ? 8.534 4.975 -22.366 1.00 83.81 173 GLY A N 1
ATOM 1322 C CA . GLY A 1 173 ? 7.976 5.329 -23.673 1.00 83.81 173 GLY A CA 1
ATOM 1323 C C . GLY A 1 173 ? 8.964 6.111 -24.543 1.00 83.81 173 GLY A C 1
ATOM 1324 O O . GLY A 1 173 ? 9.164 5.776 -25.708 1.00 83.81 173 GLY A O 1
ATOM 1325 N N . LYS A 1 174 ? 9.668 7.095 -23.966 1.00 84.50 174 LYS A N 1
ATOM 1326 C CA . LYS A 1 174 ? 10.723 7.841 -24.679 1.00 84.50 174 LYS A CA 1
ATOM 1327 C C . LYS A 1 174 ? 11.872 6.940 -25.135 1.00 84.50 174 LYS A C 1
ATOM 1329 O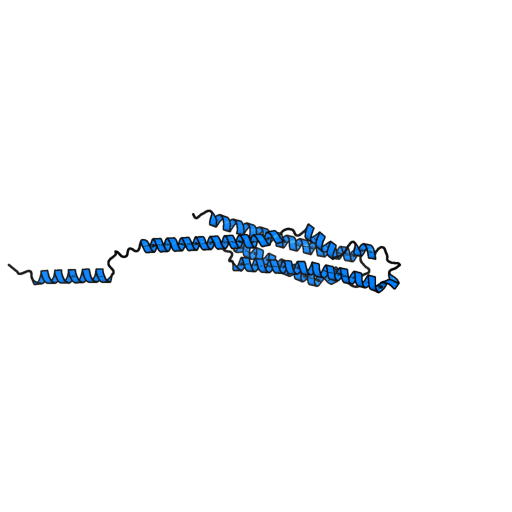 O . LYS A 1 174 ? 12.343 7.081 -26.262 1.00 84.50 174 LYS A O 1
ATOM 1334 N N . ARG A 1 175 ? 12.313 6.010 -24.280 1.00 80.69 175 ARG A N 1
ATOM 1335 C CA . ARG A 1 175 ? 13.368 5.039 -24.613 1.00 80.69 175 ARG A CA 1
ATOM 1336 C C . ARG A 1 175 ? 12.944 4.133 -25.772 1.00 80.69 175 ARG A C 1
ATOM 1338 O O . ARG A 1 175 ? 13.743 3.902 -26.678 1.00 80.69 175 ARG A O 1
ATOM 1345 N N . ALA A 1 176 ? 11.694 3.668 -25.774 1.00 80.94 176 ALA A N 1
ATOM 1346 C CA . ALA A 1 176 ? 11.140 2.851 -26.851 1.00 80.94 176 ALA A CA 1
ATOM 1347 C C . ALA A 1 176 ? 11.058 3.621 -28.181 1.00 80.94 176 ALA A C 1
ATOM 1349 O O . ALA A 1 176 ? 11.513 3.111 -29.204 1.00 80.94 176 ALA A O 1
ATOM 1350 N N . SER A 1 177 ? 10.562 4.866 -28.167 1.00 79.75 177 SER A N 1
ATOM 1351 C CA . SER A 1 177 ? 10.537 5.732 -29.356 1.00 79.75 177 SER A CA 1
ATOM 1352 C C . SER A 1 177 ? 11.937 5.958 -29.930 1.00 79.75 177 SER A C 1
ATOM 1354 O O . SER A 1 177 ? 12.152 5.736 -31.117 1.00 79.75 177 SER A O 1
ATOM 1356 N N . ALA A 1 178 ? 12.917 6.301 -29.087 1.00 79.00 178 ALA A N 1
ATOM 1357 C CA . ALA A 1 178 ? 14.294 6.515 -29.532 1.00 79.00 178 ALA A CA 1
ATOM 1358 C C . ALA A 1 178 ? 14.924 5.247 -30.141 1.00 79.00 178 ALA A C 1
ATOM 1360 O O . ALA A 1 178 ? 15.688 5.325 -31.107 1.00 79.00 178 ALA A O 1
ATOM 1361 N N . ALA A 1 179 ? 14.598 4.067 -29.604 1.00 76.94 179 ALA A N 1
ATOM 1362 C CA . ALA A 1 179 ? 15.035 2.797 -30.174 1.00 76.94 179 ALA A CA 1
ATOM 1363 C C . ALA A 1 179 ? 14.391 2.533 -31.548 1.00 76.94 179 ALA A C 1
ATOM 1365 O O . ALA A 1 179 ? 15.092 2.127 -32.477 1.00 76.94 179 ALA A O 1
ATOM 1366 N N . ALA A 1 180 ? 13.090 2.803 -31.697 1.00 77.62 180 ALA A N 1
ATOM 1367 C CA . ALA A 1 180 ? 12.376 2.667 -32.965 1.00 77.62 180 ALA A CA 1
ATOM 1368 C C . ALA A 1 180 ? 12.930 3.617 -34.042 1.00 77.62 180 ALA A C 1
ATOM 1370 O O . ALA A 1 180 ? 13.201 3.177 -35.161 1.00 77.62 180 ALA A O 1
ATOM 1371 N N . ASP A 1 181 ? 13.190 4.878 -33.689 1.00 75.50 181 ASP A N 1
ATOM 1372 C CA . ASP A 1 181 ? 13.802 5.864 -34.587 1.00 75.50 181 ASP A CA 1
ATOM 1373 C C . ASP A 1 181 ? 15.210 5.434 -35.016 1.00 75.50 181 ASP A C 1
ATOM 1375 O O . ASP A 1 181 ? 15.566 5.516 -36.193 1.00 75.50 181 ASP A O 1
ATOM 1379 N N . GLY A 1 182 ? 16.006 4.897 -34.086 1.00 75.19 182 GLY A N 1
ATOM 1380 C CA . GLY A 1 182 ? 17.330 4.356 -34.388 1.00 75.19 182 GLY A CA 1
ATOM 1381 C C . GLY A 1 182 ? 17.289 3.166 -35.352 1.00 75.19 182 GLY A C 1
ATOM 1382 O O . GLY A 1 182 ? 18.122 3.080 -36.258 1.00 75.19 182 GLY A O 1
ATOM 1383 N N . ILE A 1 183 ? 16.317 2.261 -35.195 1.00 75.00 183 ILE A N 1
ATOM 1384 C CA . ILE A 1 183 ? 16.108 1.132 -36.115 1.00 75.00 183 ILE A CA 1
ATOM 1385 C C . ILE A 1 183 ? 15.654 1.640 -37.485 1.00 75.00 183 ILE A C 1
ATOM 1387 O O . ILE A 1 183 ? 16.217 1.218 -38.492 1.00 75.00 183 ILE A O 1
ATOM 1391 N N . SER A 1 184 ? 14.696 2.568 -37.530 1.00 78.81 184 SER A N 1
ATOM 1392 C CA . SER A 1 184 ? 14.205 3.179 -38.771 1.00 78.81 184 SER A CA 1
ATOM 1393 C C . SER A 1 184 ? 15.327 3.888 -39.539 1.00 78.81 184 SER A C 1
ATOM 1395 O O . SER A 1 184 ? 15.490 3.678 -40.743 1.00 78.81 184 SER A O 1
ATOM 1397 N N . SER A 1 185 ? 16.177 4.643 -38.835 1.00 75.00 185 SER A N 1
ATOM 1398 C CA . SER A 1 185 ? 17.354 5.299 -39.412 1.00 75.00 185 SER A CA 1
ATOM 1399 C C . SER A 1 185 ? 18.348 4.279 -39.964 1.00 75.00 185 SER A C 1
ATOM 1401 O O . SER A 1 185 ? 18.775 4.403 -41.106 1.00 75.00 185 SER A O 1
ATOM 1403 N N . LYS A 1 186 ? 18.680 3.226 -39.204 1.00 78.38 186 LYS A N 1
ATOM 1404 C CA . LYS A 1 186 ? 19.594 2.170 -39.673 1.00 78.38 186 LYS A CA 1
ATOM 1405 C C . LYS A 1 186 ? 19.028 1.370 -40.845 1.00 78.38 186 LYS A C 1
ATOM 1407 O O . LYS A 1 186 ? 19.778 1.016 -41.749 1.00 78.38 186 LYS A O 1
ATOM 1412 N N . ALA A 1 187 ? 17.728 1.090 -40.848 1.00 73.88 187 ALA A N 1
ATOM 1413 C CA . ALA A 1 187 ? 17.050 0.430 -41.959 1.00 73.88 187 ALA A CA 1
ATOM 1414 C C . ALA A 1 187 ? 17.052 1.319 -43.210 1.00 73.88 187 ALA A C 1
ATOM 1416 O O . ALA A 1 187 ? 17.324 0.832 -44.303 1.00 73.88 187 ALA A O 1
ATOM 1417 N N . SER A 1 188 ? 16.841 2.626 -43.046 1.00 75.00 188 SER A N 1
ATOM 1418 C CA . SER A 1 188 ? 16.925 3.608 -44.133 1.00 75.00 188 SER A CA 1
ATOM 1419 C C . SER A 1 188 ? 18.359 3.758 -44.659 1.00 75.00 188 SER A C 1
ATOM 1421 O O . SER A 1 188 ? 18.575 3.813 -45.868 1.00 75.00 188 SER A O 1
ATOM 1423 N N . GLU A 1 189 ? 19.367 3.749 -43.784 1.00 74.56 189 GLU A N 1
ATOM 1424 C CA . GLU A 1 189 ? 20.789 3.725 -44.161 1.00 74.56 189 GLU A CA 1
ATOM 1425 C C . GLU A 1 189 ? 21.175 2.432 -44.894 1.00 74.56 189 GLU A C 1
ATOM 1427 O O . GLU A 1 189 ? 21.913 2.467 -45.876 1.00 74.56 189 GLU A O 1
ATOM 1432 N N . ALA A 1 190 ? 20.676 1.278 -44.449 1.00 70.75 190 ALA A N 1
ATOM 1433 C CA . ALA A 1 190 ? 20.888 0.008 -45.138 1.00 70.75 190 ALA A CA 1
ATOM 1434 C C . ALA A 1 190 ? 20.176 -0.019 -46.502 1.00 70.75 190 ALA A C 1
ATOM 1436 O O . ALA A 1 190 ? 20.766 -0.445 -47.492 1.00 70.75 190 ALA A O 1
ATOM 1437 N N . SER A 1 191 ? 18.945 0.497 -46.572 1.00 66.75 191 SER A N 1
ATOM 1438 C CA . SER A 1 191 ? 18.173 0.614 -47.812 1.00 66.75 191 SER A CA 1
ATOM 1439 C C . SER A 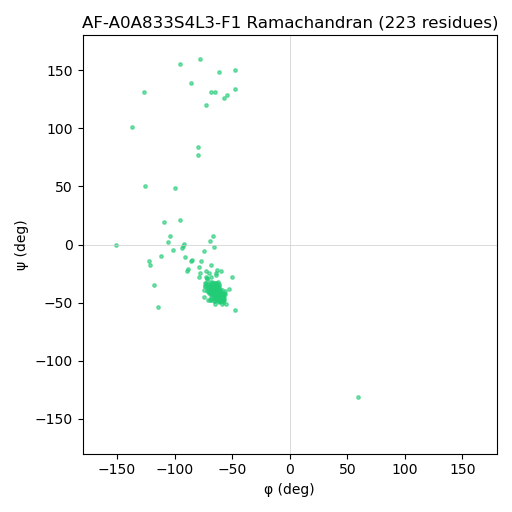1 191 ? 18.810 1.578 -48.811 1.00 66.75 191 SER A C 1
ATOM 1441 O O . SER A 1 191 ? 18.734 1.330 -50.004 1.00 66.75 191 SER A O 1
ATOM 1443 N N . SER A 1 192 ? 19.428 2.666 -48.354 1.00 67.06 192 SER A N 1
ATOM 1444 C CA . SER A 1 192 ? 20.127 3.623 -49.227 1.00 67.06 192 SER A CA 1
ATOM 1445 C C . SER A 1 192 ? 21.503 3.125 -49.677 1.00 67.06 192 SER A C 1
ATOM 1447 O O . SER A 1 192 ? 21.975 3.519 -50.738 1.00 67.06 192 SER A O 1
ATOM 1449 N N . LYS A 1 193 ? 22.138 2.226 -48.914 1.00 66.25 193 LYS A N 1
ATOM 1450 C CA . LYS A 1 193 ? 23.362 1.515 -49.329 1.00 66.25 193 LYS A CA 1
ATOM 1451 C C . LYS A 1 193 ? 23.095 0.353 -50.292 1.00 66.25 193 LYS A C 1
ATOM 1453 O O . LYS A 1 193 ? 24.013 -0.064 -50.993 1.00 66.25 193 LYS A O 1
ATOM 1458 N N . LEU A 1 194 ? 21.863 -0.155 -50.348 1.00 56.91 194 LEU A N 1
ATOM 1459 C CA . LEU A 1 194 ? 21.381 -1.041 -51.409 1.00 56.91 194 LEU A CA 1
ATOM 1460 C C . LEU A 1 194 ? 21.017 -0.184 -52.628 1.00 56.91 194 LEU A C 1
ATOM 1462 O O . LEU A 1 194 ? 19.875 0.228 -52.809 1.00 56.91 194 LEU A O 1
ATOM 1466 N N . ASN A 1 195 ? 22.016 0.138 -53.445 1.00 53.59 195 ASN A N 1
ATOM 1467 C CA . ASN A 1 195 ? 21.818 0.955 -54.636 1.00 53.59 195 ASN A CA 1
ATOM 1468 C C . ASN A 1 195 ? 20.981 0.183 -55.688 1.00 53.59 195 ASN A C 1
ATOM 1470 O O . ASN A 1 195 ? 21.349 -0.943 -56.026 1.00 53.59 195 ASN A O 1
ATOM 1474 N N . PRO A 1 196 ? 19.921 0.771 -56.281 1.00 54.38 196 PRO A N 1
ATOM 1475 C CA . PRO A 1 196 ? 19.201 0.202 -57.430 1.00 54.38 196 PRO A CA 1
ATOM 1476 C C . PRO A 1 196 ? 20.017 0.210 -58.740 1.00 54.38 196 PRO A C 1
ATOM 1478 O O . PRO A 1 196 ? 19.505 -0.195 -59.779 1.00 54.38 196 PRO A O 1
ATOM 1481 N N . GLU A 1 197 ? 21.274 0.665 -58.698 1.00 50.28 197 GLU A N 1
ATOM 1482 C CA . GLU A 1 197 ? 22.190 0.712 -59.846 1.00 50.28 197 GLU A CA 1
ATOM 1483 C C . GLU A 1 197 ? 23.095 -0.522 -59.994 1.00 50.28 197 GLU A C 1
ATOM 1485 O O . GLU A 1 197 ? 23.857 -0.601 -60.957 1.00 50.28 197 GLU A O 1
ATOM 1490 N N . GLU A 1 198 ? 23.021 -1.517 -59.100 1.00 51.66 198 GLU A N 1
ATOM 1491 C CA . GLU A 1 198 ? 23.520 -2.840 -59.485 1.00 51.66 198 GLU A CA 1
ATOM 1492 C C . GLU A 1 198 ? 22.529 -3.448 -60.488 1.00 51.66 198 GLU A C 1
ATOM 1494 O O . GLU A 1 198 ? 21.358 -3.635 -60.139 1.00 51.66 198 GLU A O 1
ATOM 1499 N N . PRO A 1 199 ? 22.957 -3.771 -61.729 1.00 55.12 199 PRO A N 1
ATOM 1500 C CA . PRO A 1 199 ? 22.072 -4.389 -62.701 1.00 55.12 199 PRO A CA 1
ATOM 1501 C C . PRO A 1 199 ? 21.479 -5.641 -62.068 1.00 55.12 199 PRO A C 1
ATOM 1503 O O . PRO A 1 199 ? 22.211 -6.478 -61.524 1.00 55.12 199 PRO A O 1
ATOM 1506 N N . SER A 1 200 ? 20.147 -5.750 -62.114 1.00 63.62 200 SER A N 1
ATOM 1507 C CA . SER A 1 200 ? 19.430 -6.893 -61.546 1.00 63.62 200 SER A CA 1
ATOM 1508 C C . SER A 1 200 ? 20.096 -8.201 -61.991 1.00 63.62 200 SER A C 1
ATOM 1510 O O . SER A 1 200 ? 20.655 -8.277 -63.088 1.00 63.62 200 SER A O 1
ATOM 1512 N N . LEU A 1 201 ? 20.027 -9.266 -61.185 1.00 57.31 201 LEU A N 1
ATOM 1513 C CA . LEU A 1 201 ? 20.581 -10.575 -61.578 1.00 57.31 201 LEU A CA 1
ATOM 1514 C C . LEU A 1 201 ? 20.103 -11.011 -62.980 1.00 57.31 201 LEU A C 1
ATOM 1516 O O . LEU A 1 201 ? 20.835 -11.683 -63.703 1.00 57.31 201 LEU A O 1
ATOM 1520 N N . MET A 1 202 ? 18.919 -10.550 -63.399 1.00 52.03 202 MET A N 1
ATOM 1521 C CA . MET A 1 202 ? 18.364 -10.759 -64.733 1.00 52.03 202 MET A CA 1
ATOM 1522 C C . MET A 1 202 ? 19.036 -9.913 -65.832 1.00 52.03 202 MET A C 1
ATOM 1524 O O . MET A 1 202 ? 19.216 -10.408 -66.942 1.00 52.03 202 MET A O 1
ATOM 1528 N N . GLU A 1 203 ? 19.456 -8.676 -65.550 1.00 56.03 203 GLU A N 1
ATOM 1529 C CA . GLU A 1 203 ? 20.289 -7.880 -66.466 1.00 56.03 203 GLU A CA 1
ATOM 1530 C C . GLU A 1 203 ? 21.720 -8.415 -66.569 1.00 56.03 203 GLU A C 1
ATOM 1532 O O . GLU A 1 203 ? 22.252 -8.505 -67.677 1.00 56.03 203 GLU A O 1
ATOM 1537 N N . ARG A 1 204 ? 22.324 -8.865 -65.459 1.00 59.31 204 ARG A N 1
ATOM 1538 C CA . ARG A 1 204 ? 23.645 -9.525 -65.495 1.00 59.31 204 ARG A CA 1
ATOM 1539 C C . ARG A 1 204 ? 23.596 -10.832 -66.288 1.00 59.31 204 ARG A C 1
ATOM 1541 O O . ARG A 1 204 ? 24.499 -11.095 -67.079 1.00 59.31 204 ARG A O 1
ATOM 1548 N N . ALA A 1 205 ? 22.522 -11.614 -66.145 1.00 55.97 205 ALA A N 1
ATOM 1549 C CA . ALA A 1 205 ? 22.307 -12.822 -66.940 1.00 55.97 205 ALA A CA 1
ATOM 1550 C C . ALA A 1 205 ? 22.130 -12.510 -68.438 1.00 55.97 205 ALA A C 1
ATOM 1552 O O . ALA A 1 205 ? 22.719 -13.191 -69.275 1.00 55.97 205 ALA A O 1
ATOM 1553 N N . LYS A 1 206 ? 21.392 -11.449 -68.796 1.00 54.41 206 LYS A N 1
ATOM 1554 C CA . LYS A 1 206 ? 21.250 -11.015 -70.199 1.00 54.41 206 LYS A CA 1
ATOM 1555 C C . LYS A 1 206 ? 22.574 -10.534 -70.798 1.00 54.41 206 LYS A C 1
ATOM 1557 O O . LYS A 1 206 ? 22.897 -10.924 -71.917 1.00 54.41 206 LYS A O 1
ATOM 1562 N N . GLY A 1 207 ? 23.365 -9.762 -70.051 1.00 59.34 207 GLY A N 1
ATOM 1563 C CA . GLY A 1 207 ? 24.691 -9.310 -70.484 1.00 59.34 207 GLY A CA 1
ATOM 1564 C C . GLY A 1 207 ? 25.661 -10.468 -70.744 1.00 59.34 207 GLY A C 1
ATOM 1565 O O . GLY A 1 207 ? 26.351 -10.470 -71.763 1.00 59.34 207 GLY A O 1
ATOM 1566 N N . ALA A 1 208 ? 25.660 -11.490 -69.879 1.00 57.50 208 ALA A N 1
ATOM 1567 C CA . ALA A 1 208 ? 26.483 -12.694 -70.035 1.00 57.50 208 ALA A CA 1
ATOM 1568 C C . ALA A 1 208 ? 26.053 -13.569 -71.231 1.00 57.50 208 ALA A C 1
ATOM 1570 O O . ALA A 1 208 ? 26.897 -14.115 -71.939 1.00 57.50 208 ALA A O 1
ATOM 1571 N N . VAL A 1 209 ? 24.747 -13.670 -71.503 1.00 55.00 209 VAL A N 1
ATOM 1572 C CA . VAL A 1 209 ? 24.225 -14.420 -72.660 1.00 55.00 209 VAL A CA 1
ATOM 1573 C C . VAL A 1 209 ? 24.514 -13.691 -73.979 1.00 55.00 209 VAL A C 1
ATOM 1575 O O . VAL A 1 209 ? 24.922 -14.333 -74.947 1.00 55.00 209 VAL A O 1
ATOM 1578 N N . SER A 1 210 ? 24.392 -12.358 -74.019 1.00 56.78 210 SER A N 1
ATOM 1579 C CA . SER A 1 210 ? 24.745 -11.558 -75.205 1.00 56.78 210 SER A CA 1
ATOM 1580 C C . SER A 1 210 ? 26.236 -11.624 -75.537 1.00 56.78 210 SER A C 1
ATOM 1582 O O . SER A 1 210 ? 26.599 -11.786 -76.700 1.00 56.78 210 SER A O 1
ATOM 1584 N N . SER A 1 211 ? 27.108 -11.567 -74.527 1.00 57.88 211 SER A N 1
ATOM 1585 C CA . SER A 1 211 ? 28.558 -11.676 -74.742 1.00 57.88 211 SER A CA 1
ATOM 1586 C C . SER A 1 211 ? 28.996 -13.099 -75.121 1.00 57.88 211 SER A C 1
ATOM 1588 O O . SER A 1 211 ? 29.913 -13.259 -75.925 1.00 57.88 211 SER A O 1
ATOM 1590 N N . GLY A 1 212 ? 28.286 -14.136 -74.658 1.00 53.03 212 GLY A N 1
ATOM 1591 C CA . GLY A 1 212 ? 28.454 -15.507 -75.152 1.00 53.03 212 GLY A CA 1
ATOM 1592 C C . GLY A 1 212 ? 28.045 -15.684 -76.622 1.00 53.03 212 GLY A C 1
ATOM 1593 O O . GLY A 1 212 ? 28.751 -16.348 -77.381 1.00 53.03 212 GLY A O 1
ATOM 1594 N N . ALA A 1 213 ? 26.952 -15.050 -77.057 1.00 53.66 213 ALA A N 1
ATOM 1595 C CA . ALA A 1 213 ? 26.478 -15.117 -78.444 1.00 53.66 213 ALA A CA 1
ATOM 1596 C C . ALA A 1 213 ? 27.405 -14.386 -79.440 1.00 53.66 213 ALA A C 1
ATOM 1598 O O . ALA A 1 213 ? 27.612 -14.867 -80.560 1.00 53.66 213 ALA A O 1
ATOM 1599 N N . GLU A 1 214 ? 28.019 -13.268 -79.035 1.00 53.47 214 GLU A N 1
ATOM 1600 C CA . GLU A 1 214 ? 29.020 -12.568 -79.855 1.00 53.47 214 GLU A CA 1
ATOM 1601 C C . GLU A 1 214 ? 30.347 -13.333 -79.956 1.00 53.47 214 GLU A C 1
ATOM 1603 O O . GLU A 1 214 ? 30.964 -13.354 -81.025 1.00 53.47 214 GLU A O 1
ATOM 1608 N N . TYR A 1 215 ? 30.773 -14.007 -78.880 1.00 52.06 215 TYR A N 1
ATOM 1609 C CA . TYR A 1 215 ? 31.995 -14.817 -78.891 1.00 52.06 215 TYR A CA 1
ATOM 1610 C C . TYR A 1 215 ? 31.866 -16.020 -79.837 1.00 52.06 215 TYR A C 1
ATOM 1612 O O . TYR A 1 215 ? 32.766 -16.287 -80.633 1.00 52.06 215 TYR A O 1
ATOM 1620 N N . VAL A 1 216 ? 30.712 -16.697 -79.822 1.00 53.16 216 VAL A N 1
ATOM 1621 C CA . VAL A 1 216 ? 30.423 -17.811 -80.740 1.00 53.16 216 VAL A CA 1
ATOM 1622 C C . VAL A 1 216 ? 30.278 -17.317 -82.185 1.00 53.16 216 VAL A C 1
ATOM 1624 O O . VAL A 1 216 ? 30.815 -17.943 -83.095 1.00 53.16 216 VAL A O 1
ATOM 1627 N N . SER A 1 217 ? 29.653 -16.158 -82.416 1.00 54.59 217 SER A N 1
ATOM 1628 C CA . SER A 1 217 ? 29.534 -15.588 -83.770 1.00 54.59 217 SER A CA 1
ATOM 1629 C C . SER A 1 217 ? 30.893 -15.194 -84.367 1.00 54.59 217 SER A C 1
ATOM 1631 O O . SER A 1 217 ? 31.131 -15.413 -85.555 1.00 54.59 217 SER A O 1
ATOM 1633 N N . ARG A 1 218 ? 31.831 -14.678 -83.559 1.00 54.03 218 ARG A N 1
ATOM 1634 C CA . ARG A 1 218 ? 33.209 -14.400 -84.008 1.00 54.03 218 ARG A CA 1
ATOM 1635 C C . ARG A 1 218 ? 34.035 -15.665 -84.242 1.00 54.03 218 ARG A C 1
ATOM 1637 O O . ARG A 1 218 ? 34.837 -15.679 -85.169 1.00 54.03 218 ARG A O 1
ATOM 1644 N N . ALA A 1 219 ? 33.824 -16.721 -83.458 1.00 54.00 219 ALA A N 1
ATOM 1645 C CA . ALA A 1 219 ? 34.520 -17.995 -83.638 1.00 54.00 219 ALA A CA 1
ATOM 1646 C C . ALA A 1 219 ? 34.052 -18.770 -84.886 1.00 54.00 219 ALA A C 1
ATOM 1648 O O . ALA A 1 219 ? 34.838 -19.503 -85.474 1.00 54.00 219 ALA A O 1
ATOM 1649 N N . VAL A 1 220 ? 32.794 -18.595 -85.308 1.00 53.59 220 VAL A N 1
ATOM 1650 C CA . VAL A 1 220 ? 32.215 -19.290 -86.476 1.00 53.59 220 VAL A CA 1
ATOM 1651 C C . VAL A 1 220 ? 32.440 -18.529 -87.795 1.00 53.59 220 VAL A C 1
ATOM 1653 O O . VAL A 1 220 ? 32.425 -19.143 -88.855 1.00 53.59 220 VAL A O 1
ATOM 1656 N N . THR A 1 221 ? 32.706 -17.217 -87.744 1.00 55.03 221 THR A N 1
ATOM 1657 C CA . THR A 1 221 ? 32.904 -16.361 -88.941 1.00 55.03 221 THR A CA 1
ATOM 1658 C C . THR A 1 221 ? 34.379 -15.985 -89.184 1.00 55.03 221 THR A C 1
ATOM 1660 O O . THR A 1 221 ? 34.694 -15.238 -90.107 1.00 55.03 221 THR A O 1
ATOM 1663 N N . GLY A 1 222 ? 35.300 -16.480 -88.352 1.00 47.62 222 GLY A N 1
ATOM 1664 C CA . GLY A 1 222 ? 36.746 -16.307 -88.512 1.00 47.62 222 GLY A CA 1
ATOM 1665 C C . GLY A 1 222 ? 37.317 -17.269 -89.549 1.00 47.62 222 GLY A C 1
ATOM 1666 O O . GLY A 1 222 ? 37.905 -18.284 -89.189 1.00 47.62 222 GLY A O 1
ATOM 1667 N N . ASP A 1 223 ? 37.097 -16.932 -90.819 1.00 45.75 223 ASP A N 1
ATOM 1668 C CA . ASP A 1 223 ? 37.650 -17.574 -92.010 1.00 45.75 223 ASP A CA 1
ATOM 1669 C C . ASP A 1 223 ? 39.164 -17.800 -91.915 1.00 45.75 223 ASP A C 1
ATOM 1671 O O . ASP A 1 223 ? 39.941 -16.900 -91.582 1.00 45.75 223 ASP A O 1
ATOM 1675 N N . GLY A 1 224 ? 39.572 -19.011 -92.290 1.00 49.09 224 GLY A N 1
ATOM 1676 C CA . GLY A 1 224 ? 40.954 -19.311 -92.613 1.00 49.09 224 GLY A CA 1
ATOM 1677 C C . GLY A 1 224 ? 41.403 -18.539 -93.851 1.00 49.09 224 GLY A C 1
ATOM 1678 O O . GLY A 1 224 ? 40.753 -18.581 -94.896 1.00 49.09 224 GLY A O 1
ATOM 1679 N N . LYS A 1 225 ? 42.557 -17.888 -93.737 1.00 39.78 225 LYS A N 1
ATOM 1680 C CA . LYS A 1 225 ? 43.481 -17.628 -94.840 1.00 39.78 225 LYS A CA 1
ATOM 1681 C C . LYS A 1 225 ? 44.907 -17.758 -94.337 1.00 39.78 225 LYS A C 1
ATOM 1683 O O . LYS A 1 225 ? 45.188 -17.207 -93.252 1.00 39.78 225 LYS A O 1
#

Radius of gyration: 36.49 Å; Cα contacts (8 Å, |Δi|>4): 138; chains: 1; bounding box: 75×32×131 Å

Secondary structure (DSSP, 8-state):
--SHHHHHHHHHHHHHHHHHHHHHHHHHHHHHHHHHHHHHHHHH-TT-SS-HHHHHHHHHHHHHHHHHHHHHHHHHHHHHGGG--HHHHHHHHHHHHHHHHHHHHHHHHHHHHHHHHHHHHHTTTTTGGG-TTHHHHHHHT-HHHHHHHHHHHH---HHHHHHHHHHHHHHHHHHHHHHHHHHHHHHHHHHHHS-TTSPPHHHHHHHHHHHHHHHHHHHHS----

pLDDT: mean 78.45, std 16.21, range [39.78, 98.19]

Solvent-accessible surface area (backbone atoms only — not comparable to full-atom values): 12139 Å² total; per-residue (Å²): 141,83,61,67,61,62,51,51,33,48,50,37,45,54,51,40,40,53,43,41,51,50,43,32,49,26,53,49,52,30,55,53,49,49,55,51,50,28,51,55,46,36,70,75,48,76,86,54,96,68,44,56,50,69,71,41,43,72,54,52,52,52,23,50,52,28,33,50,50,22,40,53,31,30,53,51,40,50,74,42,49,95,69,49,46,72,66,47,56,48,52,26,50,52,30,44,53,49,19,51,50,36,54,47,48,49,52,54,50,23,47,52,51,48,46,52,54,48,50,61,50,65,75,36,55,95,67,42,85,84,46,73,58,68,61,53,50,54,63,73,64,28,56,40,58,53,52,49,54,45,37,73,73,36,54,83,49,64,68,62,41,56,52,34,55,54,52,28,53,54,31,49,52,51,46,51,50,54,51,52,51,52,4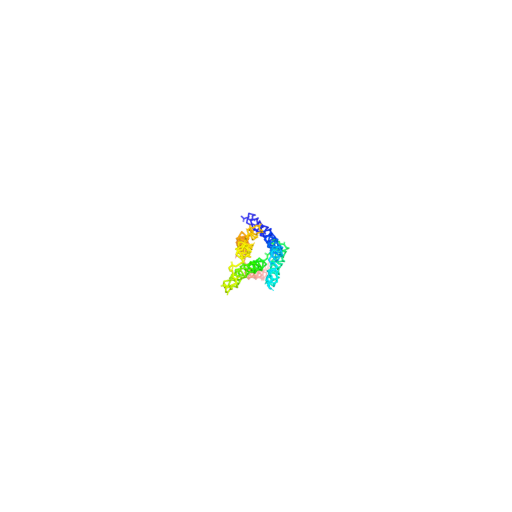9,51,49,50,51,50,53,52,54,65,68,55,56,89,81,59,70,50,76,67,52,51,50,50,54,53,51,53,54,51,54,51,52,52,54,53,66,74,66,64,73,90,129